Protein AF-A0AAP0MFK4-F1 (afdb_monomer_lite)

Radius of gyration: 20.48 Å; chains: 1; bounding box: 54×39×57 Å

Secondary structure (DSSP, 8-state):
-HHHHHHHHHHHTS-HHHHGGGB--TTS-SBPPTT-----GGG----TTSS-EEEEEEEEE-SPBPBGGGTB-SEEEE--SSSEEEEEE-S---EEEES-TT-SSPPEEE----TT--EEEE-HHHHHHTTTSSPP-EEEE--BSS-EEEEEEEEE--TT-EE---GGG-BTTB--SS--EEHHHHHHHHHHHHS--GGGG--

InterPro domains:
  IPR005123 Oxoglutarate/iron-dependent dioxygenase domain [PS51471] (52-157)
  IPR026992 Non-haem dioxygenase, N-terminal domain [PF14226] (1-47)
  IPR027443 Isopenicillin N synthase-like superfamily [G3DSA:2.60.120.330] (39-199)
  IPR044861 Isopenicillin N synthase-like, Fe(2+) 2OG dioxygenase domain [PF03171] (59-157)

Structure (mmCIF, N/CA/C/O backbone):
data_AF-A0AAP0MFK4-F1
#
_entry.id   AF-A0AAP0MFK4-F1
#
loop_
_atom_site.group_PDB
_atom_site.id
_atom_site.type_symbol
_atom_site.label_atom_id
_atom_site.label_alt_id
_atom_site.label_comp_id
_atom_site.label_asym_id
_atom_site.label_entity_id
_atom_site.label_seq_id
_atom_site.pdbx_PDB_ins_code
_atom_site.Cartn_x
_atom_site.Cartn_y
_atom_site.Cartn_z
_atom_site.occupancy
_atom_site.B_iso_or_equiv
_atom_site.auth_seq_id
_atom_site.auth_comp_id
_atom_site.auth_asym_id
_atom_site.auth_atom_id
_atom_site.pdbx_PDB_model_num
ATOM 1 N N . MET A 1 1 ? -8.405 -6.973 -18.736 1.00 53.91 1 MET A N 1
ATOM 2 C CA . MET A 1 1 ? -7.737 -5.696 -18.396 1.00 53.91 1 MET A CA 1
ATOM 3 C C . MET A 1 1 ? -7.368 -4.904 -19.642 1.00 53.91 1 MET A C 1
ATOM 5 O O . MET A 1 1 ? -7.805 -3.767 -19.751 1.00 53.91 1 MET A O 1
ATOM 9 N N . ASP A 1 2 ? -6.680 -5.498 -20.618 1.00 50.41 2 ASP A N 1
ATOM 10 C CA . ASP A 1 2 ? -6.299 -4.805 -21.868 1.00 50.41 2 ASP A CA 1
ATOM 11 C C . ASP A 1 2 ? -7.495 -4.254 -22.656 1.00 50.41 2 ASP A C 1
ATOM 13 O O . ASP A 1 2 ? -7.472 -3.140 -23.183 1.00 50.41 2 ASP A O 1
ATOM 17 N N . GLU A 1 3 ? -8.597 -4.998 -22.651 1.00 51.66 3 GLU A N 1
ATOM 18 C CA . GLU A 1 3 ? -9.843 -4.568 -23.273 1.00 51.66 3 GLU A CA 1
ATOM 19 C C . GLU A 1 3 ? -10.489 -3.384 -22.532 1.00 51.66 3 GLU A C 1
ATOM 21 O O . GLU A 1 3 ? -10.975 -2.460 -23.170 1.00 51.66 3 GLU A O 1
ATOM 26 N N . VAL A 1 4 ? -10.391 -3.320 -21.198 1.00 52.09 4 VAL A N 1
ATOM 27 C CA . VAL A 1 4 ? -10.926 -2.204 -20.390 1.00 52.09 4 VAL A CA 1
ATOM 28 C C . VAL A 1 4 ? -10.195 -0.898 -20.709 1.00 52.09 4 VAL A C 1
ATOM 30 O O . VAL A 1 4 ? -10.830 0.133 -20.935 1.00 52.09 4 VAL A O 1
ATOM 33 N N . PHE A 1 5 ? -8.862 -0.938 -20.806 1.00 48.50 5 PHE A N 1
ATOM 34 C CA . PHE A 1 5 ? -8.072 0.230 -21.207 1.00 48.50 5 PHE A CA 1
ATOM 35 C C . PHE A 1 5 ? -8.347 0.653 -22.649 1.00 48.50 5 PHE A C 1
ATOM 37 O O . PHE A 1 5 ? -8.416 1.848 -22.944 1.00 48.50 5 PHE A O 1
ATOM 44 N N . THR A 1 6 ? -8.543 -0.318 -23.539 1.00 70.94 6 THR A N 1
ATOM 45 C CA . THR A 1 6 ? -8.891 -0.059 -24.938 1.00 70.94 6 THR A CA 1
ATOM 46 C C . THR A 1 6 ? -10.265 0.611 -25.063 1.00 70.94 6 THR A C 1
ATOM 48 O O . THR A 1 6 ? -10.383 1.627 -25.751 1.00 70.94 6 THR A O 1
ATOM 51 N N . GLN A 1 7 ? -11.289 0.125 -24.352 1.00 56.03 7 GLN A N 1
ATOM 52 C CA . GLN A 1 7 ? -12.636 0.712 -24.392 1.00 56.03 7 GLN A CA 1
ATOM 53 C C . GLN A 1 7 ? -12.705 2.094 -23.720 1.00 56.03 7 GLN A C 1
ATOM 55 O O . GLN A 1 7 ? -13.383 2.984 -24.233 1.00 56.03 7 GLN A O 1
ATOM 60 N N . SER A 1 8 ? -11.956 2.321 -22.634 1.00 56.34 8 SER A N 1
ATOM 61 C CA . SER A 1 8 ? -11.883 3.635 -21.972 1.00 56.34 8 SER A CA 1
ATOM 62 C C . SER A 1 8 ? -11.315 4.716 -22.903 1.00 56.34 8 SER A C 1
ATOM 64 O O . SER A 1 8 ? -11.942 5.758 -23.114 1.00 56.34 8 SER A O 1
ATOM 66 N N . LYS A 1 9 ? -10.183 4.433 -23.569 1.00 66.00 9 LYS A N 1
ATOM 67 C CA . LYS A 1 9 ? -9.583 5.345 -24.563 1.00 66.00 9 LYS A CA 1
ATOM 68 C C . LYS A 1 9 ? -10.538 5.634 -25.723 1.00 66.00 9 LYS A C 1
ATOM 70 O O . LYS A 1 9 ? -10.621 6.766 -26.193 1.00 66.00 9 LYS A O 1
ATOM 75 N N . ARG A 1 10 ? -11.285 4.621 -26.170 1.00 69.50 10 ARG A N 1
ATOM 76 C CA . ARG A 1 10 ? -12.270 4.762 -27.246 1.00 69.50 10 ARG A CA 1
ATOM 77 C C . ARG A 1 10 ? -13.435 5.678 -26.855 1.00 69.50 10 ARG A C 1
ATOM 79 O O . ARG A 1 10 ? -13.843 6.488 -27.680 1.00 69.50 10 ARG A O 1
ATOM 86 N N . PHE A 1 11 ? -13.935 5.585 -25.621 1.00 68.75 11 PHE A N 1
ATOM 87 C CA . PHE A 1 11 ? -15.038 6.418 -25.127 1.00 68.75 11 PHE A CA 1
ATOM 88 C C . PHE A 1 11 ? -14.646 7.896 -24.979 1.00 68.75 11 PHE A C 1
ATOM 90 O O . PHE A 1 11 ? -15.370 8.775 -25.441 1.00 68.75 11 PHE A O 1
ATOM 97 N N . PHE A 1 12 ? -13.485 8.200 -24.388 1.00 72.38 12 PHE A N 1
ATOM 98 C CA . PHE A 1 12 ? -13.090 9.597 -24.152 1.00 72.38 12 PHE A CA 1
ATOM 99 C C . PHE A 1 12 ? -12.709 10.363 -25.425 1.00 72.38 12 PHE A C 1
ATOM 101 O O . PHE A 1 12 ? -12.879 11.586 -25.466 1.00 72.38 12 PHE A O 1
ATOM 108 N N . ASN A 1 13 ? -12.299 9.644 -26.473 1.00 79.69 13 ASN A N 1
ATOM 109 C CA . ASN A 1 13 ? -12.068 10.195 -27.809 1.00 79.69 13 ASN A CA 1
ATOM 110 C C . ASN A 1 13 ? -13.363 10.485 -28.592 1.00 79.69 13 ASN A C 1
ATOM 112 O O . ASN A 1 13 ? -13.289 11.039 -29.688 1.00 79.69 13 ASN A O 1
ATOM 116 N N . LEU A 1 14 ? -14.546 10.140 -28.062 1.00 67.38 14 LEU A N 1
ATOM 117 C CA . LEU A 1 14 ? -15.812 10.524 -28.683 1.00 67.38 14 LEU A CA 1
ATOM 118 C C . LEU A 1 14 ? -16.032 12.049 -28.602 1.00 67.38 14 LEU A C 1
ATOM 120 O O . LEU A 1 14 ? -15.687 12.678 -27.589 1.00 67.38 14 LEU A O 1
ATOM 124 N N . PRO A 1 15 ? -16.663 12.647 -29.628 1.00 83.00 15 PRO A N 1
ATOM 125 C CA . PRO A 1 15 ? -17.138 14.026 -29.583 1.00 83.00 15 PRO A CA 1
ATOM 126 C C . PRO A 1 15 ? -18.024 14.307 -28.357 1.00 83.00 15 PRO A C 1
ATOM 128 O O . PRO A 1 15 ? -18.753 13.433 -27.885 1.00 83.00 15 PRO A O 1
ATOM 131 N N . LEU A 1 16 ? -17.984 15.534 -27.825 1.00 72.12 16 LEU A N 1
ATOM 132 C CA . LEU A 1 16 ? -18.730 15.900 -26.610 1.00 72.12 16 LEU A CA 1
ATOM 133 C C . LEU A 1 16 ? -20.238 15.634 -26.740 1.00 72.12 16 LEU A C 1
ATOM 135 O O . LEU A 1 16 ? -20.842 15.107 -25.812 1.00 72.12 16 LEU A O 1
ATOM 139 N N . ASN A 1 17 ? -20.819 15.915 -27.906 1.00 76.25 17 ASN A N 1
ATOM 140 C CA . ASN A 1 17 ? -22.227 15.659 -28.214 1.00 76.25 17 ASN A CA 1
ATOM 141 C C . ASN A 1 17 ? -22.612 14.168 -28.163 1.00 76.25 17 ASN A C 1
ATOM 143 O O . ASN A 1 17 ? -23.780 13.855 -27.960 1.00 76.25 17 ASN A O 1
ATOM 147 N N . GLU A 1 18 ? -21.657 13.250 -28.332 1.00 68.94 18 GLU A N 1
ATOM 148 C CA . GLU A 1 18 ? -21.887 11.814 -28.139 1.00 68.94 18 GLU A CA 1
ATOM 149 C C . GLU A 1 18 ? -21.772 11.425 -26.662 1.00 68.94 18 GLU A C 1
ATOM 151 O O . GLU A 1 18 ? -22.574 10.637 -26.165 1.00 68.94 18 GLU A O 1
ATOM 156 N N . LYS A 1 19 ? -20.830 12.030 -25.928 1.00 73.00 19 LYS A N 1
ATOM 157 C CA . LYS A 1 19 ? -20.627 11.763 -24.495 1.00 73.00 19 LYS A CA 1
ATOM 158 C C . LYS A 1 19 ? -21.811 12.232 -23.638 1.00 73.00 19 LYS A C 1
ATOM 160 O O . LYS A 1 19 ? -22.207 11.529 -22.715 1.00 73.00 19 LYS A O 1
ATOM 165 N N . ILE A 1 20 ? -22.445 13.357 -23.979 1.00 76.50 20 ILE A N 1
ATOM 166 C CA . ILE A 1 20 ? -23.625 13.875 -23.254 1.00 76.50 20 ILE A CA 1
ATOM 167 C C . ILE A 1 20 ? -24.913 13.063 -23.480 1.00 76.50 20 ILE A C 1
ATOM 169 O O . ILE A 1 20 ? -25.902 13.273 -22.787 1.00 76.50 20 ILE A O 1
ATOM 173 N N . LYS A 1 21 ? -24.947 12.104 -24.414 1.00 76.62 21 LYS A N 1
ATOM 174 C CA . LYS A 1 21 ? -26.127 11.227 -24.575 1.00 76.62 21 LYS A CA 1
ATOM 175 C C . LYS A 1 21 ? -26.296 10.247 -23.417 1.00 76.62 21 LYS A C 1
ATOM 177 O O . LYS A 1 21 ? -27.371 9.688 -23.236 1.00 76.62 21 LYS A O 1
ATOM 182 N N . VAL A 1 22 ? -25.233 10.037 -22.645 1.00 74.06 22 VAL A N 1
ATOM 183 C CA . VAL A 1 22 ? -25.209 9.162 -21.472 1.00 74.06 22 VAL A CA 1
ATOM 184 C C . VAL A 1 22 ? -24.987 9.967 -20.195 1.00 74.06 22 VAL A C 1
ATOM 186 O O . VAL A 1 22 ? -24.246 9.519 -19.329 1.00 74.06 22 VAL A O 1
ATOM 189 N N . LEU A 1 23 ? -25.582 11.160 -20.078 1.00 70.38 23 LEU A N 1
ATOM 190 C CA . LEU A 1 23 ? -25.469 11.999 -18.878 1.00 70.38 23 LEU A CA 1
ATOM 191 C C . LEU A 1 23 ? -25.803 11.228 -17.594 1.00 70.38 23 LEU A C 1
ATOM 193 O O . LEU A 1 23 ? -26.648 10.327 -17.589 1.00 70.38 23 LEU A O 1
ATOM 197 N N . ARG A 1 24 ? -25.108 11.592 -16.511 1.00 60.16 24 ARG A N 1
ATOM 198 C CA . ARG A 1 24 ? -25.286 11.003 -15.181 1.00 60.16 24 ARG A CA 1
ATOM 199 C C . ARG A 1 24 ? -26.769 10.992 -14.794 1.00 60.16 24 ARG A C 1
ATOM 201 O O . ARG A 1 24 ? -27.401 12.038 -14.710 1.00 60.16 24 ARG A O 1
ATOM 208 N N . ASN A 1 25 ? -27.315 9.804 -14.555 1.00 61.28 25 ASN A N 1
ATOM 209 C CA . ASN A 1 25 ? -28.697 9.634 -14.107 1.00 61.28 25 ASN A CA 1
ATOM 210 C C . ASN A 1 25 ? -28.821 9.670 -12.573 1.00 61.28 25 ASN A C 1
ATOM 212 O O . ASN A 1 25 ? -27.825 9.758 -11.856 1.00 61.28 25 ASN A O 1
ATOM 216 N N . GLU A 1 26 ? -30.048 9.513 -12.070 1.00 48.28 26 GLU A N 1
ATOM 217 C CA . GLU A 1 26 ? -30.391 9.510 -10.634 1.00 48.28 26 GLU A CA 1
ATOM 218 C C . GLU A 1 26 ? -29.710 8.398 -9.812 1.00 48.28 26 GLU A C 1
ATOM 220 O O . GLU A 1 26 ? -29.770 8.398 -8.589 1.00 48.28 26 GLU A O 1
ATOM 225 N N . LYS A 1 27 ? -29.038 7.440 -10.464 1.00 53.28 27 LYS A N 1
ATOM 226 C CA . LYS A 1 27 ? -28.227 6.395 -9.813 1.00 53.28 27 LYS A CA 1
ATOM 227 C C . LYS A 1 27 ? -26.723 6.681 -9.897 1.00 53.28 27 LYS A C 1
ATOM 229 O O . LYS A 1 27 ? -25.929 5.755 -9.742 1.00 53.28 27 LYS A O 1
ATOM 234 N N . HIS A 1 28 ? -26.335 7.915 -10.223 1.00 50.91 28 HIS A N 1
ATOM 235 C CA . HIS A 1 28 ? -24.955 8.356 -10.460 1.00 50.91 28 HIS A CA 1
ATOM 236 C C . HIS A 1 28 ? -24.214 7.567 -11.553 1.00 50.91 28 HIS A C 1
ATOM 238 O O . HIS A 1 28 ? -22.990 7.456 -11.540 1.00 50.91 28 HIS A O 1
ATOM 244 N N . ARG A 1 29 ? -24.946 7.012 -12.530 1.00 54.41 29 ARG A N 1
ATOM 245 C CA . ARG A 1 29 ? -24.359 6.289 -13.667 1.00 54.41 29 ARG A CA 1
ATOM 246 C C . ARG A 1 29 ? -24.453 7.137 -14.920 1.00 54.41 29 ARG A C 1
ATOM 248 O O . ARG A 1 29 ? -25.545 7.561 -15.287 1.00 54.41 29 ARG A O 1
ATOM 255 N N . GLY A 1 30 ? -23.324 7.337 -15.584 1.00 69.75 30 GLY A N 1
ATOM 256 C CA . GLY A 1 30 ? -23.245 8.089 -16.828 1.00 69.75 30 GLY A CA 1
ATOM 257 C C . GLY A 1 30 ? -21.981 8.936 -16.904 1.00 69.75 30 GLY A C 1
ATOM 258 O O . GLY A 1 30 ? -21.048 8.765 -16.125 1.00 69.75 30 GLY A O 1
ATOM 259 N N . TYR A 1 31 ? -21.962 9.834 -17.873 1.00 63.44 31 TYR A N 1
ATOM 260 C CA . TYR A 1 31 ? -20.934 10.828 -18.103 1.00 63.44 31 TYR A CA 1
ATOM 261 C C . TYR A 1 31 ? -21.295 12.114 -17.357 1.00 63.44 31 TYR A C 1
ATOM 263 O O . TYR A 1 31 ? -22.371 12.669 -17.573 1.00 63.44 31 TYR A O 1
ATOM 271 N N . THR A 1 32 ? -20.397 12.591 -16.498 1.00 64.25 32 THR A N 1
ATOM 272 C CA . THR A 1 32 ? -20.487 13.922 -15.885 1.00 64.25 32 THR A CA 1
ATOM 273 C C . THR A 1 32 ? -19.623 14.881 -16.708 1.00 64.25 32 THR A C 1
ATOM 275 O O . THR A 1 32 ? -18.423 14.620 -16.864 1.00 64.25 32 THR A O 1
ATOM 278 N N . PRO A 1 33 ? -20.186 15.960 -17.279 1.00 65.75 33 PRO A N 1
ATOM 279 C CA . PRO A 1 33 ? -19.402 16.992 -17.938 1.00 65.75 33 PRO A CA 1
ATOM 280 C C . PRO A 1 33 ? -18.443 17.659 -16.954 1.00 65.75 33 PRO A C 1
ATOM 282 O O . PRO A 1 33 ? -18.681 17.714 -15.747 1.00 65.75 33 PRO A O 1
ATOM 285 N N . LEU A 1 34 ? -17.346 18.194 -17.478 1.00 47.16 34 LEU A N 1
ATOM 286 C CA . LEU A 1 34 ? -16.421 18.974 -16.669 1.00 47.16 34 LEU A CA 1
ATOM 287 C C . LEU A 1 34 ? -17.188 20.174 -16.069 1.00 47.16 34 LEU A C 1
ATOM 289 O O . LEU A 1 34 ? -17.774 20.938 -16.832 1.00 47.16 34 LEU A O 1
ATOM 293 N N . HIS A 1 35 ? -17.155 20.327 -14.737 1.00 47.66 35 HIS A N 1
ATOM 294 C CA . HIS A 1 35 ? -17.771 21.412 -13.940 1.00 47.66 35 HIS A CA 1
ATOM 295 C C . HIS A 1 35 ? -19.263 21.285 -13.542 1.00 47.66 35 HIS A C 1
ATOM 297 O O . HIS A 1 35 ? -19.813 22.259 -13.038 1.00 47.66 35 HIS A O 1
ATOM 303 N N . ASP A 1 36 ? -19.902 20.118 -13.696 1.00 47.56 36 ASP A N 1
ATOM 304 C CA . ASP A 1 36 ? -21.358 19.936 -13.474 1.00 47.56 36 ASP A CA 1
ATOM 305 C C . ASP A 1 36 ? -21.747 19.291 -12.115 1.00 47.56 36 ASP A C 1
ATOM 307 O O . ASP A 1 36 ? -22.878 18.847 -11.921 1.00 47.56 36 ASP A O 1
ATOM 311 N N . GLU A 1 37 ? -20.820 19.189 -11.155 1.00 44.00 37 GLU A N 1
ATOM 312 C CA . GLU A 1 37 ? -21.094 18.629 -9.819 1.00 44.00 37 GLU A CA 1
ATOM 313 C C . GLU A 1 37 ? -21.281 19.725 -8.757 1.00 44.00 37 GLU A C 1
ATOM 315 O O . GLU A 1 37 ? -20.349 20.450 -8.416 1.00 44.00 37 GLU A O 1
ATOM 320 N N . LEU A 1 38 ? -22.501 19.805 -8.212 1.00 47.97 38 LEU A N 1
ATOM 321 C CA . LEU A 1 38 ? -22.871 20.543 -7.000 1.00 47.97 38 LEU A CA 1
ATOM 322 C C . LEU A 1 38 ? -23.387 19.519 -5.974 1.00 47.97 38 LEU A C 1
ATOM 324 O O . LEU A 1 38 ? -24.352 18.807 -6.249 1.00 47.97 38 LEU A O 1
ATOM 328 N N . LEU A 1 39 ? -22.709 19.400 -4.831 1.00 41.88 39 LEU A N 1
ATOM 329 C CA . LEU A 1 39 ? -23.029 18.456 -3.751 1.00 41.88 39 LEU A CA 1
ATOM 330 C C . LEU A 1 39 ? -23.932 19.146 -2.708 1.00 41.88 39 LEU A C 1
ATOM 332 O O . LEU A 1 39 ? -23.592 20.230 -2.238 1.00 41.88 39 LEU A O 1
ATOM 336 N N . ASP A 1 40 ? -25.074 18.533 -2.368 1.00 43.41 40 ASP A N 1
ATOM 337 C CA . ASP A 1 40 ? -26.027 19.003 -1.345 1.00 43.41 40 ASP A CA 1
ATOM 338 C C . ASP A 1 40 ? -25.730 18.323 0.017 1.00 43.41 40 ASP A C 1
ATOM 340 O O . ASP A 1 40 ? -25.788 17.091 0.100 1.00 43.41 40 ASP A O 1
ATOM 344 N N . PRO A 1 41 ? -25.375 19.081 1.073 1.00 45.47 41 PRO A N 1
ATOM 345 C CA . PRO A 1 41 ? -24.864 18.541 2.337 1.00 45.47 41 PRO A CA 1
ATOM 346 C C . PRO A 1 41 ? -25.909 17.918 3.284 1.00 45.47 41 PRO A C 1
ATOM 348 O O . PRO A 1 41 ? -25.514 17.247 4.239 1.00 45.47 41 PRO A O 1
ATOM 351 N N . ASP A 1 42 ? -27.217 18.081 3.057 1.00 41.50 42 ASP A N 1
ATOM 352 C CA . ASP A 1 42 ? -28.223 17.781 4.095 1.00 41.50 42 ASP A CA 1
ATOM 353 C C . ASP A 1 42 ? -28.709 16.310 4.162 1.00 41.50 42 ASP A C 1
ATOM 355 O O . ASP A 1 42 ? -29.548 15.979 5.003 1.00 41.50 42 ASP A O 1
ATOM 359 N N . THR A 1 43 ? -28.199 15.384 3.329 1.00 40.81 43 THR A N 1
ATOM 360 C CA . THR A 1 43 ? -28.714 13.986 3.270 1.00 40.81 43 THR A CA 1
ATOM 361 C C . THR A 1 43 ? -27.691 12.838 3.344 1.00 40.81 43 THR A C 1
ATOM 363 O O . THR A 1 43 ? -28.084 11.672 3.259 1.00 40.81 43 THR A O 1
ATOM 366 N N . GLN A 1 44 ? -26.402 13.088 3.597 1.00 43.84 44 GLN A N 1
ATOM 367 C CA . GLN A 1 44 ? -25.416 12.006 3.773 1.00 43.84 44 GLN A CA 1
ATOM 368 C C . GLN A 1 44 ? -25.343 11.514 5.231 1.00 43.84 44 GLN A C 1
ATOM 370 O O . GLN A 1 44 ? -24.662 12.081 6.083 1.00 43.84 44 GLN A O 1
ATOM 375 N N . VAL A 1 45 ? -26.032 10.410 5.530 1.00 38.59 45 VAL A N 1
ATOM 376 C CA . VAL A 1 45 ? -25.833 9.646 6.772 1.00 38.59 45 VAL A CA 1
ATOM 377 C C . VAL A 1 45 ? -24.472 8.940 6.749 1.00 38.59 45 VAL A C 1
ATOM 379 O O . VAL A 1 45 ? -24.181 8.190 5.825 1.00 38.59 45 VAL A O 1
ATOM 382 N N . HIS A 1 46 ? -23.663 9.199 7.783 1.00 41.78 46 HIS A N 1
ATOM 383 C CA . HIS A 1 46 ? -22.282 8.751 8.018 1.00 41.78 46 HIS A CA 1
ATOM 384 C C . HIS A 1 46 ? -21.839 7.468 7.280 1.00 41.78 46 HIS A C 1
ATOM 386 O O . HIS A 1 46 ? -21.910 6.360 7.818 1.00 41.78 46 HIS A O 1
ATOM 392 N N . GLU A 1 47 ? -21.283 7.625 6.076 1.00 53.09 47 GLU A N 1
ATOM 393 C CA . GLU A 1 47 ? -20.437 6.604 5.463 1.00 53.09 47 GLU A CA 1
ATOM 394 C C . GLU A 1 47 ? -19.177 6.443 6.326 1.00 53.09 47 GLU A C 1
ATOM 396 O O . GLU A 1 47 ? -18.527 7.428 6.670 1.00 53.09 47 GLU A O 1
ATOM 401 N N . ILE A 1 48 ? -18.798 5.206 6.674 1.00 55.66 48 ILE A N 1
ATOM 402 C CA . ILE A 1 48 ? -17.593 4.908 7.484 1.00 55.66 48 ILE A CA 1
ATOM 403 C C . ILE A 1 48 ? -16.325 5.539 6.867 1.00 55.66 48 ILE A C 1
ATOM 405 O O . ILE A 1 48 ? -15.351 5.818 7.565 1.00 55.66 48 ILE A O 1
ATOM 409 N N . LEU A 1 49 ? -16.349 5.797 5.557 1.00 53.88 49 LEU A N 1
ATOM 410 C CA . LEU A 1 49 ? -15.273 6.430 4.803 1.00 53.88 49 LEU A CA 1
ATOM 411 C C . LEU A 1 49 ? -15.471 7.938 4.562 1.00 53.88 49 LEU A C 1
ATOM 413 O O . LEU A 1 49 ? -14.499 8.594 4.189 1.00 53.88 49 LEU A O 1
ATOM 417 N N . GLY A 1 50 ? -16.667 8.502 4.773 1.00 64.50 50 GLY A N 1
ATOM 418 C CA . GLY A 1 50 ? -17.091 9.739 4.095 1.00 64.50 50 GLY A CA 1
ATOM 419 C C . GLY A 1 50 ? -17.017 9.558 2.575 1.00 64.50 50 GLY A C 1
ATOM 420 O O . GLY A 1 50 ? -17.174 8.437 2.114 1.00 64.50 50 GLY A O 1
ATOM 421 N N . GLU A 1 51 ? -16.661 10.602 1.821 1.00 69.69 51 GLU A N 1
ATOM 422 C CA . GLU A 1 51 ? -16.316 10.487 0.394 1.00 69.69 51 GLU A CA 1
ATOM 423 C C . GLU A 1 51 ? -14.911 9.864 0.225 1.00 69.69 51 GLU A C 1
ATOM 425 O O . GLU A 1 51 ? -13.903 10.549 0.444 1.00 69.69 51 GLU A O 1
ATOM 430 N N . PRO A 1 52 ? -14.789 8.562 -0.106 1.00 66.31 52 PRO A N 1
ATOM 431 C CA . PRO A 1 52 ? -13.492 7.902 -0.151 1.00 66.31 52 PRO A CA 1
ATOM 432 C C . PRO A 1 52 ? -12.633 8.446 -1.293 1.00 66.31 52 PRO A C 1
ATOM 434 O O . PRO A 1 52 ? -13.115 8.717 -2.394 1.00 66.31 52 PRO A O 1
ATOM 437 N N . ILE A 1 53 ? -11.328 8.534 -1.051 1.00 79.19 53 ILE A N 1
ATOM 438 C CA . ILE A 1 53 ? -10.372 8.995 -2.055 1.00 79.19 53 ILE A CA 1
ATOM 439 C C . ILE A 1 53 ? -9.876 7.776 -2.830 1.00 79.19 53 ILE A C 1
ATOM 441 O O . ILE A 1 53 ? -9.333 6.825 -2.264 1.00 79.19 53 ILE A O 1
ATOM 445 N N . ALA A 1 54 ? -10.054 7.820 -4.147 1.00 83.75 54 ALA A N 1
ATOM 446 C CA . ALA A 1 54 ? -9.537 6.827 -5.075 1.00 83.75 54 ALA A CA 1
ATOM 447 C C . ALA A 1 54 ? -8.426 7.449 -5.925 1.00 83.75 54 ALA A C 1
ATOM 449 O O . ALA A 1 54 ? -8.689 8.297 -6.778 1.00 83.75 54 ALA A O 1
ATOM 450 N N . THR A 1 55 ? -7.182 7.016 -5.714 1.00 83.94 55 THR A N 1
ATOM 451 C CA . THR A 1 55 ? -6.029 7.515 -6.481 1.00 83.94 55 THR A CA 1
ATOM 452 C C . THR A 1 55 ? -5.482 6.420 -7.386 1.00 83.94 55 THR A C 1
ATOM 454 O O . THR A 1 55 ? -5.217 5.312 -6.933 1.00 83.94 55 THR A O 1
ATOM 457 N N . LEU A 1 56 ? -5.252 6.732 -8.663 1.00 88.94 56 LEU A N 1
ATOM 458 C CA . LEU A 1 56 ? -4.569 5.844 -9.605 1.00 88.94 56 LEU A CA 1
ATOM 459 C C . LEU A 1 56 ? -3.171 6.393 -9.910 1.00 88.94 56 LEU A C 1
ATOM 461 O O . LEU A 1 56 ? -3.039 7.531 -10.358 1.00 88.94 56 LEU A O 1
ATOM 465 N N . ARG A 1 57 ? -2.124 5.587 -9.712 1.00 86.12 57 ARG A N 1
ATOM 466 C CA . ARG A 1 57 ? -0.744 5.921 -10.096 1.00 86.12 57 ARG A CA 1
ATOM 467 C C . ARG A 1 57 ? -0.236 4.955 -11.153 1.00 86.12 57 ARG A C 1
ATOM 469 O O . ARG A 1 57 ? -0.250 3.743 -10.948 1.00 86.12 57 ARG A O 1
ATOM 476 N N . LEU A 1 58 ? 0.251 5.505 -12.261 1.00 89.12 58 LEU A N 1
ATOM 477 C CA . LEU A 1 58 ? 0.996 4.773 -13.278 1.00 89.12 58 LEU A CA 1
ATOM 478 C C . LEU A 1 58 ? 2.485 4.949 -12.973 1.00 89.12 58 LEU A C 1
ATOM 480 O O . LEU A 1 58 ? 2.971 6.075 -12.899 1.00 89.12 58 LEU A O 1
ATOM 484 N N . LEU A 1 59 ? 3.186 3.844 -12.750 1.00 91.19 59 LEU A N 1
ATOM 485 C CA . LEU A 1 59 ? 4.573 3.807 -12.299 1.00 91.19 59 LEU A CA 1
ATOM 486 C C . LEU A 1 59 ? 5.444 3.180 -13.387 1.00 91.19 59 LEU A C 1
ATOM 488 O O . LEU A 1 59 ? 5.097 2.130 -13.932 1.00 91.19 59 LEU A O 1
ATOM 492 N N . HIS A 1 60 ? 6.585 3.810 -13.648 1.00 93.50 60 HIS A N 1
ATOM 493 C CA . HIS A 1 60 ? 7.643 3.313 -14.519 1.00 93.50 60 HIS A CA 1
ATOM 494 C C . HIS A 1 60 ? 8.950 3.275 -13.723 1.00 93.50 60 HIS A C 1
ATOM 496 O O . HIS A 1 60 ? 9.316 4.263 -13.086 1.00 93.50 60 HIS A O 1
ATOM 502 N N . TYR A 1 61 ? 9.626 2.131 -13.751 1.00 91.31 61 TYR A N 1
ATOM 503 C CA . TYR A 1 61 ? 10.942 1.926 -13.161 1.00 91.31 61 TYR A CA 1
ATOM 504 C C . TYR A 1 61 ? 11.935 1.698 -14.293 1.00 91.31 61 TYR A C 1
ATOM 506 O O . TYR A 1 61 ? 11.732 0.803 -15.115 1.00 91.31 61 TYR A O 1
ATOM 514 N N . GLU A 1 62 ? 13.004 2.488 -14.310 1.00 88.81 62 GLU A N 1
ATOM 515 C CA . GLU A 1 62 ? 14.065 2.354 -15.304 1.00 88.81 62 GLU A CA 1
ATOM 516 C C . GLU A 1 62 ? 14.740 0.978 -15.220 1.00 88.81 62 GLU A C 1
ATOM 518 O O . GLU A 1 62 ? 14.786 0.353 -14.157 1.00 88.81 62 GLU A O 1
ATOM 523 N N . GLY A 1 63 ? 15.328 0.531 -16.333 1.00 89.88 63 GLY A N 1
ATOM 524 C CA . GLY A 1 63 ? 16.089 -0.718 -16.438 1.00 89.88 63 GLY A CA 1
ATOM 525 C C . GLY A 1 63 ? 17.433 -0.714 -15.712 1.00 89.88 63 GLY A C 1
ATOM 526 O O . GLY A 1 63 ? 18.435 -1.176 -16.250 1.00 89.88 63 GLY A O 1
ATOM 527 N N . GLN A 1 64 ? 17.473 -0.192 -14.491 1.00 91.06 64 GLN A N 1
ATOM 528 C CA . GLN A 1 64 ? 18.646 -0.198 -13.631 1.00 91.06 64 GLN A CA 1
ATOM 529 C C . GLN A 1 64 ? 18.598 -1.385 -12.664 1.00 91.06 64 GLN A C 1
ATOM 531 O O . GLN A 1 64 ? 17.534 -1.833 -12.228 1.00 91.06 64 GLN A O 1
ATOM 536 N N . THR A 1 65 ? 19.768 -1.905 -12.304 1.00 95.25 65 THR A N 1
ATOM 537 C CA . THR A 1 65 ? 19.887 -2.925 -11.258 1.00 95.25 65 THR A CA 1
ATOM 538 C C . THR A 1 65 ? 19.975 -2.243 -9.898 1.00 95.25 65 THR A C 1
ATOM 540 O O . THR A 1 65 ? 20.826 -1.383 -9.685 1.00 95.25 65 THR A O 1
ATOM 543 N N . SER A 1 66 ? 19.101 -2.624 -8.967 1.00 94.38 66 SER A N 1
ATOM 544 C CA . SER A 1 66 ? 19.141 -2.112 -7.595 1.00 94.38 66 SER A CA 1
ATOM 545 C C . SER A 1 66 ? 20.326 -2.671 -6.802 1.00 94.38 66 SER A C 1
ATOM 547 O O . SER A 1 66 ? 20.720 -3.822 -6.977 1.00 94.38 66 SER A O 1
ATOM 549 N N . ASP A 1 67 ? 20.842 -1.870 -5.869 1.00 92.25 67 ASP A N 1
ATOM 550 C CA . ASP A 1 67 ? 21.882 -2.248 -4.907 1.00 92.25 67 ASP A CA 1
ATOM 551 C C . ASP A 1 67 ? 21.431 -1.833 -3.492 1.00 92.25 67 ASP A C 1
ATOM 553 O O . ASP A 1 67 ? 21.723 -0.720 -3.034 1.00 92.25 67 ASP A O 1
ATOM 557 N N . PRO A 1 68 ? 20.707 -2.718 -2.777 1.00 90.12 68 PRO A N 1
ATOM 558 C CA . PRO A 1 68 ? 20.212 -2.444 -1.429 1.00 90.12 68 PRO A CA 1
ATOM 559 C C . PRO A 1 68 ? 21.307 -2.076 -0.424 1.00 90.12 68 PRO A C 1
ATOM 561 O O . PRO A 1 68 ? 21.038 -1.309 0.500 1.00 90.12 68 PRO A O 1
ATOM 564 N N . SER A 1 69 ? 22.535 -2.583 -0.609 1.00 90.25 69 SER A N 1
ATOM 565 C CA . SER A 1 69 ? 23.668 -2.292 0.282 1.00 90.25 69 SER A CA 1
ATOM 566 C C . SER A 1 69 ? 24.115 -0.829 0.207 1.00 90.25 69 SER A C 1
ATOM 568 O O . SER A 1 69 ? 24.658 -0.297 1.173 1.00 90.25 69 SER A O 1
ATOM 570 N N . LYS A 1 70 ? 23.821 -0.165 -0.917 1.00 90.56 70 LYS A N 1
ATOM 571 C CA . LYS A 1 70 ? 24.075 1.261 -1.161 1.00 90.56 70 LYS A CA 1
ATOM 572 C C . LYS A 1 70 ? 22.813 2.117 -1.081 1.00 90.56 70 LYS A C 1
ATOM 574 O O . LYS A 1 70 ? 22.857 3.298 -1.407 1.00 90.56 70 LYS A O 1
ATOM 579 N N . GLY A 1 71 ? 21.682 1.532 -0.685 1.00 87.19 71 GLY A N 1
ATOM 580 C CA . GLY A 1 71 ? 20.404 2.237 -0.630 1.00 87.19 71 GLY A CA 1
ATOM 581 C C . GLY A 1 71 ? 19.760 2.499 -1.997 1.00 87.19 71 GLY A C 1
ATOM 582 O O . GLY A 1 71 ? 18.870 3.339 -2.087 1.00 87.19 71 GLY A O 1
ATOM 583 N N . ILE A 1 72 ? 20.186 1.804 -3.056 1.00 88.88 72 ILE A N 1
ATOM 584 C CA . ILE A 1 72 ? 19.649 1.979 -4.410 1.00 88.88 72 ILE A CA 1
ATOM 585 C C . ILE A 1 72 ? 18.484 1.006 -4.607 1.00 88.88 72 ILE A C 1
ATOM 587 O O . ILE A 1 72 ? 18.681 -0.210 -4.613 1.00 88.88 72 ILE A O 1
ATOM 591 N N . TYR A 1 73 ? 17.282 1.545 -4.805 1.00 91.06 73 TYR A N 1
ATOM 592 C CA . TYR A 1 73 ? 16.037 0.797 -4.991 1.00 91.06 73 TYR A CA 1
ATOM 593 C C . TYR A 1 73 ? 15.244 1.361 -6.173 1.00 91.06 73 TYR A C 1
ATOM 595 O O . TYR A 1 73 ? 15.372 2.540 -6.489 1.00 91.06 73 TYR A O 1
ATOM 603 N N . GLY A 1 74 ? 14.365 0.551 -6.771 1.00 89.38 74 GLY A N 1
ATOM 604 C CA . GLY A 1 74 ? 13.293 1.080 -7.622 1.00 89.38 74 GLY A CA 1
ATOM 605 C C . GLY A 1 74 ? 12.240 1.818 -6.787 1.00 89.38 74 GLY A C 1
ATOM 606 O O . GLY A 1 74 ? 11.768 2.884 -7.162 1.00 89.38 74 GLY A O 1
ATOM 607 N N . ALA A 1 75 ? 11.916 1.270 -5.613 1.00 91.19 75 ALA A N 1
ATOM 608 C CA . ALA A 1 75 ? 11.205 1.956 -4.538 1.00 91.19 75 ALA A CA 1
ATOM 609 C C . ALA A 1 75 ? 11.693 1.406 -3.193 1.00 91.19 75 ALA A C 1
ATOM 611 O O . ALA A 1 75 ? 11.784 0.187 -3.022 1.00 91.19 75 ALA A O 1
ATOM 612 N N . GLY A 1 76 ? 12.014 2.293 -2.249 1.00 91.06 76 GLY A N 1
ATOM 613 C CA . GLY A 1 76 ? 12.454 1.910 -0.905 1.00 91.06 76 GLY A CA 1
ATOM 614 C C . GLY A 1 76 ? 11.382 1.146 -0.118 1.00 91.06 76 GLY A C 1
ATOM 615 O O . GLY A 1 76 ? 10.231 1.053 -0.538 1.00 91.06 76 GLY A O 1
ATOM 616 N N . ALA A 1 77 ? 11.758 0.593 1.035 1.00 93.19 77 ALA A N 1
ATOM 617 C CA . ALA A 1 77 ? 10.822 -0.086 1.931 1.00 93.19 77 ALA A CA 1
ATOM 618 C C . ALA A 1 77 ? 9.794 0.894 2.520 1.00 93.19 77 ALA A C 1
ATOM 620 O O . ALA A 1 77 ? 10.179 1.871 3.158 1.00 93.19 77 ALA A O 1
ATOM 621 N N . HIS A 1 78 ? 8.503 0.623 2.322 1.00 93.88 78 HIS A N 1
ATOM 622 C CA . HIS A 1 78 ? 7.398 1.438 2.832 1.00 93.88 78 HIS A CA 1
ATOM 623 C C . HIS A 1 78 ? 6.107 0.618 2.979 1.00 93.88 78 HIS A C 1
ATOM 625 O O . HIS A 1 78 ? 6.029 -0.534 2.547 1.00 93.88 78 HIS A O 1
ATOM 631 N N . SER A 1 79 ? 5.102 1.215 3.613 1.00 94.50 79 SER A N 1
ATOM 632 C CA . SER A 1 79 ? 3.720 0.742 3.600 1.00 94.50 79 SER A CA 1
ATOM 633 C C . SER A 1 79 ? 2.804 1.803 2.996 1.00 94.50 79 SER A C 1
ATOM 635 O O . SER A 1 79 ? 3.130 2.993 3.002 1.00 94.50 79 SER A O 1
ATOM 637 N N . ASP A 1 80 ? 1.658 1.365 2.481 1.00 95.06 80 ASP A N 1
ATOM 638 C CA . ASP A 1 80 ? 0.647 2.265 1.931 1.00 95.06 80 ASP A CA 1
ATOM 639 C C . ASP A 1 80 ? -0.169 2.892 3.065 1.00 95.06 80 ASP A C 1
ATOM 641 O O . ASP A 1 80 ? -0.536 2.227 4.034 1.00 95.06 80 ASP A O 1
ATOM 645 N N . PHE A 1 81 ? -0.478 4.183 2.955 1.00 93.31 81 PHE A N 1
ATOM 646 C CA . PHE A 1 81 ? -1.071 4.927 4.069 1.00 93.31 81 PHE A CA 1
ATOM 647 C C . PHE A 1 81 ? -2.572 4.685 4.234 1.00 93.31 81 PHE A C 1
ATOM 649 O O . PHE A 1 81 ? -3.074 4.838 5.343 1.00 93.31 81 PHE A O 1
ATOM 656 N N . GLY A 1 82 ? -3.268 4.329 3.151 1.00 92.06 82 GLY A N 1
ATOM 657 C CA . GLY A 1 82 ? -4.717 4.132 3.096 1.00 92.06 82 GLY A CA 1
ATOM 658 C C . GLY A 1 82 ? -5.183 2.762 3.596 1.00 92.06 82 GLY A C 1
ATOM 659 O O . GLY A 1 82 ? -4.672 2.229 4.582 1.00 92.06 82 GLY A O 1
ATOM 660 N N . LEU A 1 83 ? -6.197 2.197 2.935 1.00 90.19 83 LEU A N 1
ATOM 661 C CA . LEU A 1 83 ? -6.828 0.935 3.338 1.00 90.19 83 LEU A CA 1
ATOM 662 C C . LEU A 1 83 ? -6.319 -0.253 2.535 1.00 90.19 83 LEU A C 1
ATOM 664 O O . LEU A 1 83 ? -5.840 -1.229 3.108 1.00 90.19 83 LEU A O 1
ATOM 668 N N . ILE A 1 84 ? -6.474 -0.181 1.215 1.00 94.38 84 ILE A N 1
ATOM 669 C CA . ILE A 1 84 ? -6.165 -1.267 0.288 1.00 94.38 84 ILE A CA 1
ATOM 670 C C . ILE A 1 84 ? -5.568 -0.657 -0.974 1.00 94.38 84 ILE A C 1
ATOM 672 O O . ILE A 1 84 ? -6.089 0.330 -1.494 1.00 94.38 84 ILE A O 1
ATOM 676 N N . THR A 1 85 ? -4.527 -1.296 -1.497 1.00 96.56 85 THR A N 1
ATOM 677 C CA . THR A 1 85 ? -3.964 -0.981 -2.810 1.00 96.56 85 THR A CA 1
ATOM 678 C C . THR A 1 85 ? -4.140 -2.174 -3.732 1.00 96.56 85 THR A C 1
ATOM 680 O O . THR A 1 85 ? -3.680 -3.275 -3.425 1.00 96.56 85 THR A O 1
ATOM 683 N N . LEU A 1 86 ? -4.783 -1.954 -4.877 1.00 96.75 86 LEU A N 1
ATOM 684 C CA . LEU A 1 86 ? -4.843 -2.921 -5.969 1.00 96.75 86 LEU A CA 1
ATOM 685 C C . LEU A 1 86 ? -3.731 -2.596 -6.961 1.00 96.75 86 LEU A C 1
ATOM 687 O O . LEU A 1 86 ? -3.710 -1.519 -7.557 1.00 96.75 86 LEU A O 1
ATOM 691 N N . LEU A 1 87 ? -2.806 -3.527 -7.138 1.00 96.62 87 LEU A N 1
ATOM 692 C CA . LEU A 1 87 ? -1.628 -3.353 -7.969 1.00 96.62 87 LEU A CA 1
ATOM 693 C C . LEU A 1 87 ? -1.690 -4.301 -9.164 1.00 96.62 87 LEU A C 1
ATOM 695 O O . LEU A 1 87 ? -1.657 -5.524 -9.016 1.00 96.62 87 LEU A O 1
ATOM 699 N N . ALA A 1 88 ? -1.741 -3.722 -10.358 1.00 95.56 88 ALA A N 1
ATOM 700 C CA . ALA A 1 88 ? -1.445 -4.429 -11.594 1.00 95.56 88 ALA A CA 1
ATOM 701 C C . ALA A 1 88 ? 0.036 -4.243 -11.924 1.00 95.56 88 ALA A C 1
ATOM 703 O O . ALA A 1 88 ? 0.562 -3.129 -11.869 1.00 95.56 88 ALA A O 1
ATOM 704 N N . THR A 1 89 ? 0.711 -5.324 -12.284 1.00 93.75 89 THR A N 1
ATOM 705 C CA . THR A 1 89 ? 2.105 -5.295 -12.726 1.00 93.75 89 THR A CA 1
ATOM 706 C C . THR A 1 89 ? 2.191 -5.862 -14.129 1.00 93.75 89 THR A C 1
ATOM 708 O O . THR A 1 89 ? 1.352 -6.668 -14.533 1.00 93.75 89 THR A O 1
ATOM 711 N N . ASP A 1 90 ? 3.220 -5.465 -14.862 1.00 92.25 90 ASP A N 1
ATOM 712 C CA . ASP A 1 90 ? 3.658 -6.238 -16.016 1.00 92.25 90 ASP A CA 1
ATOM 713 C C . ASP A 1 90 ? 4.289 -7.580 -15.579 1.00 92.25 90 ASP A C 1
ATOM 715 O O . ASP A 1 90 ? 4.210 -7.999 -14.419 1.00 92.25 90 ASP A O 1
ATOM 719 N N . GLU A 1 91 ? 4.919 -8.272 -16.527 1.00 91.56 91 GLU A N 1
ATOM 720 C CA . GLU A 1 91 ? 5.594 -9.553 -16.305 1.00 91.56 91 GLU A CA 1
ATOM 721 C C . GLU A 1 91 ? 7.050 -9.387 -15.805 1.00 91.56 91 GLU A C 1
ATOM 723 O O . GLU A 1 91 ? 7.839 -10.337 -15.836 1.00 91.56 91 GLU A O 1
ATOM 728 N N . VAL A 1 92 ? 7.452 -8.190 -15.350 1.00 94.88 92 VAL A N 1
ATOM 729 C CA . VAL A 1 92 ? 8.798 -7.927 -14.818 1.00 94.88 92 VAL A CA 1
ATOM 730 C C . VAL A 1 92 ? 8.795 -8.072 -13.293 1.00 94.88 92 VAL A C 1
ATOM 732 O O . VAL A 1 92 ? 8.166 -7.313 -12.550 1.00 94.88 92 VAL A O 1
ATOM 735 N N . LEU A 1 93 ? 9.552 -9.059 -12.805 1.00 95.62 93 LEU A N 1
ATOM 736 C CA . LEU A 1 93 ? 9.754 -9.284 -11.375 1.00 95.62 93 LEU A CA 1
ATOM 737 C C . LEU A 1 93 ? 10.463 -8.083 -10.731 1.00 95.62 93 LEU A C 1
ATOM 739 O O . LEU A 1 93 ? 11.453 -7.595 -11.268 1.00 95.62 93 LEU A O 1
ATOM 743 N N . GLY A 1 94 ? 10.001 -7.653 -9.556 1.00 96.19 94 GLY A N 1
ATOM 744 C CA . GLY A 1 94 ? 10.672 -6.580 -8.814 1.00 96.19 94 GLY A CA 1
ATOM 745 C C . GLY A 1 94 ? 10.061 -6.250 -7.456 1.00 96.19 94 GLY A C 1
ATOM 746 O O . GLY A 1 94 ? 10.779 -5.825 -6.555 1.00 96.19 94 GLY A O 1
ATOM 747 N N . LEU A 1 95 ? 8.758 -6.481 -7.269 1.00 97.88 95 LEU A N 1
ATOM 748 C CA . LEU A 1 95 ? 8.100 -6.276 -5.977 1.00 97.88 95 LEU A CA 1
ATOM 749 C C . LEU A 1 95 ? 8.574 -7.316 -4.954 1.00 97.88 95 LEU A C 1
ATOM 751 O O . LEU A 1 95 ? 8.533 -8.520 -5.218 1.00 97.88 95 LEU A O 1
ATOM 755 N N . GLN A 1 96 ? 8.959 -6.840 -3.773 1.00 97.94 96 GLN A N 1
ATOM 756 C CA . GLN A 1 96 ? 9.171 -7.658 -2.587 1.00 97.94 96 GLN A CA 1
ATOM 757 C C . GLN A 1 96 ? 8.271 -7.205 -1.442 1.00 97.94 96 GLN A C 1
ATOM 759 O O . GLN A 1 96 ? 8.068 -6.007 -1.251 1.00 97.94 96 GLN A O 1
ATOM 764 N N . ILE A 1 97 ? 7.802 -8.161 -0.644 1.00 97.88 97 ILE A N 1
ATOM 765 C CA . ILE A 1 97 ? 7.058 -7.925 0.596 1.00 97.88 97 ILE A CA 1
ATOM 766 C C . ILE A 1 97 ? 7.810 -8.502 1.794 1.00 97.88 97 ILE A C 1
ATOM 768 O O . ILE A 1 97 ? 8.586 -9.449 1.659 1.00 97.88 97 ILE A O 1
ATOM 772 N N . CYS A 1 98 ? 7.550 -7.954 2.975 1.00 97.12 98 CYS A N 1
ATOM 773 C CA . CYS A 1 98 ? 7.982 -8.511 4.246 1.00 97.12 98 CYS A CA 1
ATOM 774 C C . CYS A 1 98 ? 6.752 -9.015 5.011 1.00 97.12 98 CYS A C 1
ATOM 776 O O . CYS A 1 98 ? 5.930 -8.215 5.459 1.00 97.12 98 CYS A O 1
ATOM 778 N N . LYS A 1 99 ? 6.608 -10.344 5.136 1.00 89.12 99 LYS A N 1
ATOM 779 C CA . LYS A 1 99 ? 5.435 -10.968 5.782 1.00 89.12 99 LYS A CA 1
ATOM 780 C C . LYS A 1 99 ? 5.291 -10.575 7.248 1.00 89.12 99 LYS A C 1
ATOM 782 O O . LYS A 1 99 ? 4.177 -10.381 7.723 1.00 89.12 99 LYS A O 1
ATOM 787 N N . ASP A 1 100 ? 6.416 -10.453 7.946 1.00 92.00 100 ASP A N 1
ATOM 788 C CA . ASP A 1 100 ? 6.458 -9.942 9.309 1.00 92.00 100 ASP A CA 1
ATOM 789 C C . ASP A 1 100 ? 7.341 -8.699 9.375 1.00 92.00 100 ASP A C 1
ATOM 791 O O . ASP A 1 100 ? 8.560 -8.778 9.539 1.00 92.00 100 ASP A O 1
ATOM 795 N N . LYS A 1 101 ? 6.703 -7.533 9.233 1.00 91.31 101 LYS A N 1
ATOM 796 C CA . LYS A 1 101 ? 7.377 -6.229 9.247 1.00 91.31 101 LYS A CA 1
ATOM 797 C C . LYS A 1 101 ? 8.116 -5.937 10.560 1.00 91.31 101 LYS A C 1
ATOM 799 O O . LYS A 1 101 ? 9.029 -5.110 10.560 1.00 91.31 101 LYS A O 1
ATOM 804 N N . ASP A 1 102 ? 7.736 -6.614 11.647 1.00 92.19 102 ASP A N 1
ATOM 805 C CA . ASP A 1 102 ? 8.283 -6.421 12.993 1.00 92.19 102 ASP A CA 1
ATOM 806 C C . ASP A 1 102 ? 9.469 -7.367 13.286 1.00 92.19 102 ASP A C 1
ATOM 808 O O . ASP A 1 102 ? 10.180 -7.188 14.282 1.00 92.19 102 ASP A O 1
ATOM 812 N N . ALA A 1 103 ? 9.709 -8.361 12.418 1.00 93.44 103 ALA A N 1
ATOM 813 C CA . ALA A 1 103 ? 10.771 -9.346 12.583 1.00 93.44 103 ALA A CA 1
ATOM 814 C C . ALA A 1 103 ? 12.172 -8.721 12.500 1.00 93.44 103 ALA A C 1
ATOM 816 O O . ALA A 1 103 ? 12.432 -7.773 11.753 1.00 93.44 103 ALA A O 1
ATOM 817 N N . LYS A 1 104 ? 13.111 -9.300 13.256 1.00 94.12 104 LYS A N 1
ATOM 818 C CA . LYS A 1 104 ? 14.527 -8.918 13.255 1.00 94.12 104 LYS A CA 1
ATOM 819 C C . LYS A 1 104 ? 15.394 -10.177 13.089 1.00 94.12 104 LYS A C 1
ATOM 821 O O . LYS A 1 104 ? 15.512 -10.931 14.053 1.00 94.12 104 LYS A O 1
ATOM 826 N N . PRO A 1 105 ? 16.007 -10.413 11.912 1.00 92.69 105 PRO A N 1
ATOM 827 C CA . PRO A 1 105 ? 15.961 -9.575 10.709 1.00 92.69 105 PRO A CA 1
ATOM 828 C C . PRO A 1 105 ? 14.622 -9.676 9.958 1.00 92.69 105 PRO A C 1
ATOM 830 O O . PRO A 1 105 ? 13.944 -10.699 10.008 1.00 92.69 105 PRO A O 1
ATOM 833 N N . GLN A 1 106 ? 14.274 -8.622 9.216 1.00 94.62 106 GLN A N 1
ATOM 834 C CA . GLN A 1 106 ? 13.170 -8.656 8.255 1.00 94.62 106 GLN A CA 1
ATOM 835 C C . GLN A 1 106 ? 13.505 -9.611 7.105 1.00 94.62 106 GLN A C 1
ATOM 837 O O . GLN A 1 106 ? 14.587 -9.528 6.515 1.00 94.62 106 GLN A O 1
ATOM 842 N N . ILE A 1 107 ? 12.561 -10.484 6.758 1.00 95.69 107 ILE A N 1
ATOM 843 C CA . ILE A 1 107 ? 12.684 -11.418 5.633 1.00 95.69 107 ILE A CA 1
ATOM 844 C C . ILE A 1 107 ? 11.864 -10.877 4.464 1.00 95.69 107 ILE A C 1
ATOM 846 O O . ILE A 1 107 ? 10.684 -10.564 4.624 1.00 95.69 107 ILE A O 1
ATOM 850 N N . TRP A 1 108 ? 12.503 -10.763 3.301 1.00 96.62 108 TRP A N 1
ATOM 851 C CA . TRP A 1 108 ? 11.910 -10.213 2.084 1.00 96.62 108 TRP A CA 1
ATOM 852 C C . TRP A 1 108 ? 11.639 -11.318 1.072 1.00 96.62 108 TRP A C 1
ATOM 854 O O . TRP A 1 108 ? 12.534 -12.095 0.743 1.00 96.62 108 TRP A O 1
ATOM 864 N N . GLU A 1 109 ? 10.422 -11.348 0.541 1.00 97.38 109 GLU A N 1
ATOM 865 C CA . GLU A 1 109 ? 9.980 -12.335 -0.439 1.00 97.38 109 GLU A CA 1
ATOM 866 C C . GLU A 1 109 ? 9.513 -11.643 -1.713 1.00 97.38 109 GLU A C 1
ATOM 868 O O . GLU A 1 109 ? 8.794 -10.647 -1.659 1.00 97.38 109 GLU A O 1
ATOM 873 N N . TYR A 1 110 ? 9.915 -12.173 -2.867 1.00 97.44 110 TYR A N 1
ATOM 874 C CA . TYR A 1 110 ? 9.427 -11.688 -4.152 1.00 97.44 110 TYR A CA 1
ATOM 875 C C . TYR A 1 110 ? 7.969 -12.077 -4.372 1.00 97.44 110 TYR A C 1
ATOM 877 O O . TYR A 1 110 ? 7.573 -13.211 -4.104 1.00 97.44 110 TYR A O 1
ATOM 885 N N . VAL A 1 111 ? 7.203 -11.154 -4.948 1.00 96.94 111 VAL A N 1
ATOM 886 C CA . VAL A 1 111 ? 5.858 -11.438 -5.449 1.00 96.94 111 VAL A CA 1
ATOM 887 C C . VAL A 1 111 ? 5.956 -11.669 -6.958 1.00 96.94 111 VAL A C 1
ATOM 889 O O . VAL A 1 111 ? 6.238 -10.716 -7.692 1.00 96.94 111 VAL A O 1
ATOM 892 N N . PRO A 1 112 ? 5.787 -12.913 -7.444 1.00 94.19 112 PRO A N 1
ATOM 893 C CA . PRO A 1 112 ? 5.855 -13.189 -8.869 1.00 94.19 112 PRO A CA 1
ATOM 894 C C . PRO A 1 112 ? 4.678 -12.523 -9.595 1.00 94.19 112 PRO A C 1
ATOM 896 O O . PRO A 1 112 ? 3.551 -12.566 -9.091 1.00 94.19 112 PRO A O 1
ATOM 899 N N . PRO A 1 113 ? 4.907 -11.921 -10.774 1.00 90.44 113 PRO A N 1
ATOM 900 C CA . PRO A 1 113 ? 3.815 -11.392 -11.573 1.00 90.44 113 PRO A CA 1
ATOM 901 C C . PRO A 1 113 ? 2.909 -12.541 -12.026 1.00 90.44 113 PRO A C 1
ATOM 903 O O . PRO A 1 113 ? 3.383 -13.577 -12.495 1.00 90.44 113 PRO A O 1
ATOM 906 N N . LEU A 1 114 ? 1.598 -12.350 -11.890 1.00 93.12 114 LEU A N 1
ATOM 907 C CA . LEU A 1 114 ? 0.591 -13.314 -12.318 1.00 93.12 114 LEU A CA 1
ATOM 908 C C . LEU A 1 114 ? -0.368 -12.640 -13.296 1.00 93.12 114 LEU A C 1
ATOM 910 O O . LEU A 1 114 ? -1.139 -11.750 -12.934 1.00 93.12 114 LEU A O 1
ATOM 914 N N . LYS A 1 115 ? -0.318 -13.078 -14.554 1.00 89.00 115 LYS A N 1
ATOM 915 C CA . LYS A 1 115 ? -1.144 -12.522 -15.625 1.00 89.00 115 LYS A CA 1
ATOM 916 C C . LYS A 1 115 ? -2.632 -12.648 -15.292 1.00 89.00 115 LYS A C 1
ATOM 918 O O . LYS A 1 115 ? -3.117 -13.728 -14.972 1.00 89.00 115 LYS A O 1
ATOM 923 N N . GLY A 1 116 ? -3.356 -11.535 -15.410 1.00 88.56 116 GLY A N 1
ATOM 924 C CA . GLY A 1 116 ? -4.795 -11.470 -15.140 1.00 88.56 116 GLY A CA 1
ATOM 925 C C . GLY A 1 116 ? -5.170 -11.346 -13.660 1.00 88.56 116 GLY A C 1
ATOM 926 O O . GLY A 1 116 ? -6.358 -11.247 -13.364 1.00 88.56 116 GLY A O 1
ATOM 927 N N . ALA A 1 117 ? -4.194 -11.311 -12.750 1.00 93.44 117 ALA A N 1
ATOM 928 C CA . ALA A 1 117 ? -4.422 -11.092 -11.328 1.00 93.44 117 ALA A CA 1
ATOM 929 C C . ALA A 1 117 ? -4.019 -9.676 -10.898 1.00 93.44 117 ALA A C 1
ATOM 931 O O . ALA A 1 117 ? -3.215 -9.005 -11.547 1.00 93.44 117 ALA A O 1
ATOM 932 N N . PHE A 1 118 ? -4.567 -9.251 -9.762 1.00 95.12 118 PHE A N 1
ATOM 933 C CA . PHE A 1 118 ? -4.092 -8.088 -9.024 1.00 95.12 118 PHE A CA 1
ATOM 934 C C . PHE A 1 118 ? -3.372 -8.552 -7.767 1.00 95.12 118 PHE A C 1
ATOM 936 O O . PHE A 1 118 ? -3.808 -9.491 -7.098 1.00 95.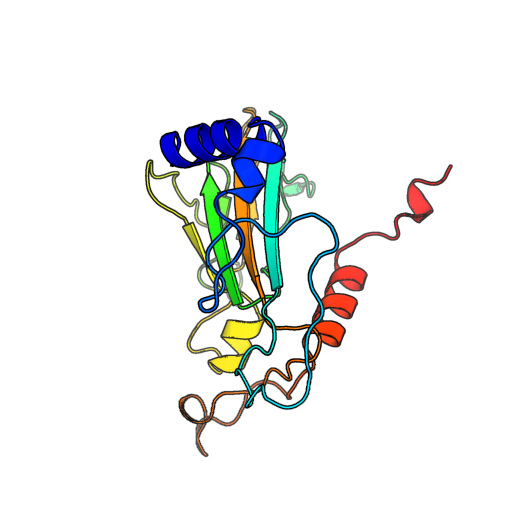12 118 PHE A O 1
ATOM 943 N N . ILE A 1 119 ? -2.298 -7.852 -7.429 1.00 96.19 119 ILE A N 1
ATOM 944 C CA . ILE A 1 119 ? -1.688 -7.933 -6.107 1.00 96.19 119 ILE A CA 1
ATOM 945 C C . ILE A 1 119 ? -2.476 -6.988 -5.197 1.00 96.19 119 ILE A C 1
ATOM 947 O O . ILE A 1 119 ? -2.798 -5.871 -5.599 1.00 96.19 119 ILE A O 1
ATOM 951 N N . VAL A 1 120 ? -2.808 -7.436 -3.987 1.00 96.50 120 VAL A N 1
ATOM 952 C CA . VAL A 1 120 ? -3.563 -6.645 -3.009 1.00 96.50 120 VAL A CA 1
ATOM 953 C C . VAL A 1 120 ? -2.670 -6.377 -1.805 1.00 96.50 120 VAL A C 1
ATOM 955 O O . VAL A 1 120 ? -2.386 -7.296 -1.039 1.00 96.50 120 VAL A O 1
ATOM 958 N N . ASN A 1 121 ? -2.237 -5.127 -1.639 1.00 96.31 121 ASN A N 1
ATOM 959 C CA . ASN A 1 121 ? -1.547 -4.691 -0.427 1.00 96.31 121 ASN A CA 1
ATOM 960 C C . ASN A 1 121 ? -2.559 -4.127 0.569 1.00 96.31 121 ASN A C 1
ATOM 962 O O . ASN A 1 121 ? -3.527 -3.463 0.189 1.00 96.31 121 ASN A O 1
ATOM 966 N N . LEU A 1 122 ? -2.308 -4.372 1.851 1.00 95.69 122 LEU A N 1
ATOM 967 C CA . LEU A 1 122 ? -3.079 -3.795 2.948 1.00 95.69 122 LEU A CA 1
ATOM 968 C C . LEU A 1 122 ? -2.347 -2.562 3.474 1.00 95.69 122 LEU A C 1
ATOM 970 O O . LEU A 1 122 ? -1.127 -2.602 3.631 1.00 95.69 122 LEU A O 1
ATOM 974 N N . GLY A 1 123 ? -3.086 -1.490 3.737 1.00 96.06 123 GLY A N 1
ATOM 975 C CA . GLY A 1 123 ? -2.537 -0.220 4.195 1.00 96.06 123 GLY A CA 1
ATOM 976 C C . GLY A 1 123 ? -2.689 0.022 5.697 1.00 96.06 123 GLY A C 1
ATOM 977 O O . GLY A 1 123 ? -3.333 -0.731 6.438 1.00 96.06 123 GLY A O 1
ATOM 978 N N . ASP A 1 124 ? -2.090 1.119 6.148 1.00 96.50 124 ASP A N 1
ATOM 979 C CA . ASP A 1 124 ? -2.006 1.495 7.555 1.00 96.50 124 ASP A CA 1
ATOM 980 C C . ASP A 1 124 ? -3.376 1.756 8.195 1.00 96.50 124 ASP A C 1
ATOM 982 O O . ASP A 1 124 ? -3.574 1.438 9.373 1.00 96.50 124 ASP A O 1
ATOM 986 N N . MET A 1 125 ? -4.336 2.328 7.457 1.00 95.44 125 MET A N 1
ATOM 987 C CA . MET A 1 125 ? -5.667 2.594 8.014 1.00 95.44 125 MET A CA 1
ATOM 988 C C . MET A 1 125 ? -6.431 1.294 8.271 1.00 95.44 125 MET A C 1
ATOM 990 O O . MET A 1 125 ? -7.137 1.197 9.276 1.00 95.44 125 MET A O 1
ATOM 994 N N . LEU A 1 126 ? -6.239 0.262 7.440 1.00 92.50 126 LEU A N 1
ATOM 995 C CA . LEU A 1 126 ? -6.880 -1.036 7.656 1.00 92.50 126 LEU A CA 1
ATOM 996 C C . LEU A 1 126 ? -6.272 -1.758 8.866 1.00 92.50 126 LEU A C 1
ATOM 998 O O . LEU A 1 126 ? -6.995 -2.380 9.649 1.00 92.50 126 LEU A O 1
ATOM 1002 N N . GLU A 1 127 ? -4.959 -1.633 9.070 1.00 95.81 127 GLU A N 1
ATOM 1003 C CA . GLU A 1 127 ? -4.299 -2.140 10.279 1.00 95.81 127 GLU A CA 1
ATOM 1004 C C . GLU A 1 127 ? -4.847 -1.478 11.549 1.00 95.81 127 GLU A C 1
ATOM 1006 O O . GLU A 1 127 ? -5.130 -2.165 12.535 1.00 95.81 127 GLU A O 1
ATOM 1011 N N . ARG A 1 128 ? -5.061 -0.157 11.514 1.00 95.69 128 ARG A N 1
ATOM 1012 C CA . ARG A 1 128 ? -5.628 0.600 12.639 1.00 95.69 128 ARG A CA 1
ATOM 1013 C C . ARG A 1 128 ? -7.077 0.218 12.926 1.00 95.69 128 ARG A C 1
ATOM 1015 O O . ARG A 1 128 ? -7.409 -0.056 14.078 1.00 95.69 128 ARG A O 1
ATOM 1022 N N . TRP A 1 129 ? -7.921 0.153 11.897 1.00 87.44 129 TRP A N 1
ATOM 1023 C CA . TRP A 1 129 ? -9.321 -0.260 12.035 1.00 87.44 129 TRP A CA 1
ATOM 1024 C C . TRP A 1 129 ? -9.464 -1.666 12.598 1.00 87.44 129 TRP A C 1
ATOM 1026 O O . TRP A 1 129 ? -10.255 -1.893 13.513 1.00 87.44 129 TRP A O 1
ATOM 1036 N N . SER A 1 130 ? -8.670 -2.597 12.074 1.00 86.56 130 SER A N 1
ATOM 1037 C CA . SER A 1 130 ? -8.744 -4.011 12.434 1.00 86.56 130 SER A CA 1
ATOM 1038 C C . SER A 1 130 ? -7.972 -4.372 13.705 1.00 86.56 130 SER A C 1
ATOM 1040 O O . SER A 1 130 ? -7.894 -5.546 14.057 1.00 86.56 130 SER A O 1
ATOM 1042 N N . ASN A 1 131 ? -7.387 -3.392 14.401 1.00 93.38 131 ASN A N 1
ATOM 1043 C CA . ASN A 1 131 ? -6.582 -3.610 15.605 1.00 93.38 131 ASN A CA 1
ATOM 1044 C C . ASN A 1 131 ? -5.421 -4.611 15.398 1.00 93.38 131 ASN A C 1
ATOM 1046 O O . ASN A 1 131 ? -5.128 -5.459 16.255 1.00 93.38 131 ASN A O 1
ATOM 1050 N N . CYS A 1 132 ? -4.768 -4.520 14.237 1.00 93.75 132 CYS A N 1
ATOM 1051 C CA . CYS A 1 132 ? -3.726 -5.428 13.746 1.00 93.75 132 CYS A CA 1
ATOM 1052 C C . CYS A 1 132 ? -4.169 -6.875 13.456 1.00 93.75 132 CYS A C 1
ATOM 1054 O O . CYS A 1 132 ? -3.304 -7.750 13.401 1.00 93.75 132 CYS A O 1
ATOM 1056 N N . ILE A 1 133 ? -5.467 -7.161 13.277 1.00 87.38 133 ILE A N 1
ATOM 1057 C CA . ILE A 1 133 ? -5.898 -8.447 12.686 1.00 87.38 133 ILE A CA 1
ATOM 1058 C C . ILE A 1 133 ? -5.365 -8.539 11.254 1.00 87.38 133 ILE A C 1
ATOM 1060 O O . ILE A 1 133 ? -4.778 -9.546 10.865 1.00 87.38 133 ILE A O 1
ATOM 1064 N N . PHE A 1 134 ? -5.515 -7.452 10.498 1.00 89.88 134 PHE A N 1
ATOM 1065 C CA . PHE A 1 134 ? -4.824 -7.253 9.237 1.00 89.88 134 PHE A CA 1
ATOM 1066 C C . PHE A 1 134 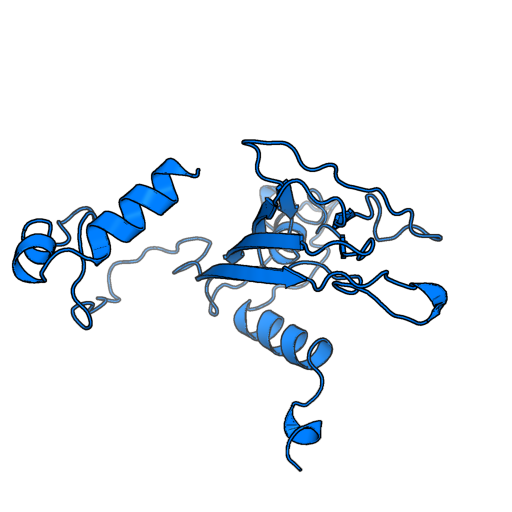? -3.595 -6.387 9.488 1.00 89.88 134 PHE A C 1
ATOM 1068 O O . PHE A 1 134 ? -3.693 -5.346 10.135 1.00 89.88 134 PHE A O 1
ATOM 1075 N N . LYS A 1 135 ? -2.434 -6.819 8.995 1.00 92.94 135 LYS A N 1
ATOM 1076 C CA . LYS A 1 135 ? -1.203 -6.029 9.062 1.00 92.94 135 LYS A CA 1
ATOM 1077 C C . LYS A 1 135 ? -0.963 -5.324 7.730 1.00 92.94 135 LYS A C 1
ATOM 1079 O O . LYS A 1 135 ? -1.066 -5.933 6.666 1.00 92.94 135 LYS A O 1
ATOM 1084 N N . SER A 1 136 ? -0.615 -4.049 7.817 1.00 96.31 136 SER A N 1
ATOM 1085 C CA . SER A 1 136 ? -0.145 -3.217 6.723 1.00 96.31 136 SER A CA 1
ATOM 1086 C C . SER A 1 136 ? 1.088 -3.856 6.088 1.00 96.31 136 SER A C 1
ATOM 1088 O O . SER A 1 136 ? 2.014 -4.298 6.779 1.00 96.31 136 SER A O 1
ATOM 1090 N N . THR A 1 137 ? 1.066 -3.966 4.764 1.00 97.12 137 THR A N 1
ATOM 1091 C CA . THR A 1 137 ? 2.041 -4.736 3.994 1.00 97.12 137 THR A CA 1
ATOM 1092 C C . THR A 1 137 ? 3.296 -3.900 3.776 1.00 97.12 137 THR A C 1
ATOM 1094 O O . THR A 1 137 ? 3.307 -2.986 2.951 1.00 97.12 137 THR A O 1
ATOM 1097 N N . LEU A 1 138 ? 4.373 -4.219 4.499 1.00 97.19 138 LEU A N 1
ATOM 1098 C CA . LEU A 1 138 ? 5.685 -3.625 4.248 1.00 97.19 138 LEU A CA 1
ATOM 1099 C C . LEU A 1 138 ? 6.239 -4.182 2.933 1.00 97.19 138 LEU A C 1
ATOM 1101 O O . LEU A 1 138 ? 6.388 -5.397 2.784 1.00 97.19 138 LEU A O 1
ATOM 1105 N N . HIS A 1 139 ? 6.554 -3.306 1.986 1.00 97.56 139 HIS A N 1
ATOM 1106 C CA . HIS A 1 139 ? 6.970 -3.699 0.646 1.00 97.56 139 HIS A CA 1
ATOM 1107 C C . HIS A 1 139 ? 8.023 -2.753 0.057 1.00 97.56 139 HIS A C 1
ATOM 1109 O O . HIS A 1 139 ? 8.220 -1.636 0.530 1.00 97.56 139 HIS A O 1
ATOM 1115 N N . ARG A 1 140 ? 8.752 -3.230 -0.956 1.00 96.19 140 ARG A N 1
ATOM 1116 C CA . ARG A 1 140 ? 9.785 -2.484 -1.697 1.00 96.19 140 ARG A CA 1
ATOM 1117 C C . ARG A 1 140 ? 9.875 -2.975 -3.139 1.00 96.19 140 ARG A C 1
ATOM 1119 O O . ARG A 1 140 ? 9.393 -4.064 -3.447 1.00 96.19 140 ARG A O 1
ATOM 1126 N N . VAL A 1 141 ? 10.538 -2.222 -4.013 1.00 96.25 141 VAL A N 1
ATOM 1127 C CA . VAL A 1 141 ? 10.783 -2.630 -5.407 1.00 96.25 141 VAL A CA 1
ATOM 1128 C C . VAL A 1 141 ? 12.278 -2.635 -5.707 1.00 96.25 141 VAL A C 1
ATOM 1130 O O . VAL A 1 141 ? 12.969 -1.640 -5.483 1.00 96.25 141 VAL A O 1
ATOM 1133 N N . LEU A 1 142 ? 12.765 -3.755 -6.244 1.00 96.38 142 LEU A N 1
ATOM 1134 C CA . LEU A 1 142 ? 14.125 -3.921 -6.754 1.00 96.38 142 LEU A CA 1
ATOM 1135 C C . LEU A 1 142 ? 14.111 -3.984 -8.282 1.00 96.38 142 LEU A C 1
ATOM 1137 O O . LEU A 1 142 ? 13.371 -4.771 -8.870 1.00 96.38 142 LEU A O 1
ATOM 1141 N N . GLY A 1 143 ? 14.949 -3.163 -8.907 1.00 94.62 143 GLY A N 1
ATOM 1142 C CA . GLY A 1 143 ? 15.243 -3.219 -10.332 1.00 94.62 143 GLY A CA 1
ATOM 1143 C C . GLY A 1 143 ? 16.216 -4.354 -10.647 1.00 94.62 143 GLY A C 1
ATOM 1144 O O . GLY A 1 143 ? 17.152 -4.619 -9.887 1.00 94.62 143 GLY A O 1
ATOM 1145 N N . ASN A 1 144 ? 15.984 -5.031 -11.769 1.00 93.56 144 ASN A N 1
ATOM 1146 C CA . ASN A 1 144 ? 16.749 -6.194 -12.228 1.00 93.56 144 ASN A CA 1
ATOM 1147 C C . ASN A 1 144 ? 17.443 -5.954 -13.584 1.00 93.56 144 ASN A C 1
ATOM 1149 O O . ASN A 1 144 ? 17.769 -6.912 -14.283 1.00 93.56 144 ASN A O 1
ATOM 1153 N N . GLY A 1 145 ? 17.622 -4.688 -13.974 1.00 94.31 145 GLY A N 1
ATOM 1154 C CA . GLY A 1 145 ? 18.191 -4.314 -15.272 1.00 94.31 145 GLY A CA 1
ATOM 1155 C C . GLY A 1 145 ? 17.179 -4.251 -16.425 1.00 94.31 145 GLY A C 1
ATOM 1156 O O . GLY A 1 145 ? 17.556 -3.944 -17.551 1.00 94.31 145 GLY A O 1
ATOM 1157 N N . ARG A 1 146 ? 15.894 -4.535 -16.174 1.00 96.25 146 ARG A N 1
ATOM 1158 C CA . ARG A 1 146 ? 14.800 -4.360 -17.142 1.00 96.25 146 ARG A CA 1
ATOM 1159 C C . ARG A 1 146 ? 13.861 -3.255 -16.694 1.00 96.25 146 ARG A C 1
ATOM 1161 O O . ARG A 1 146 ? 13.608 -3.113 -15.499 1.00 96.25 146 ARG A O 1
ATOM 1168 N N . GLU A 1 147 ? 13.315 -2.524 -17.660 1.00 96.19 147 GLU A N 1
ATOM 1169 C CA . GLU A 1 147 ? 12.198 -1.623 -17.388 1.00 96.19 147 GLU A CA 1
ATOM 1170 C C . GLU A 1 147 ? 11.025 -2.405 -16.802 1.00 96.19 147 GLU A C 1
ATOM 1172 O O . GLU A 1 147 ? 10.779 -3.556 -17.182 1.00 96.19 147 GLU A O 1
ATOM 1177 N N . ARG A 1 148 ? 10.313 -1.768 -15.875 1.00 95.31 148 ARG A N 1
ATOM 1178 C CA . ARG A 1 148 ? 9.135 -2.331 -15.222 1.00 95.31 148 ARG A CA 1
ATOM 1179 C C . ARG A 1 148 ? 8.032 -1.292 -15.143 1.00 95.31 148 ARG A C 1
ATOM 1181 O O . ARG A 1 148 ? 8.275 -0.140 -14.786 1.00 95.31 148 ARG A O 1
ATOM 1188 N N . TYR A 1 149 ? 6.805 -1.734 -15.370 1.00 95.12 149 TYR A N 1
ATOM 1189 C CA . TYR A 1 149 ? 5.604 -0.917 -15.309 1.00 95.12 149 TYR A CA 1
ATOM 1190 C C . TYR A 1 149 ? 4.618 -1.494 -14.293 1.00 95.12 149 TYR A C 1
ATOM 1192 O O . TYR A 1 149 ? 4.418 -2.708 -14.185 1.00 95.12 149 TYR A O 1
ATOM 1200 N N . SER A 1 150 ? 3.971 -0.615 -13.533 1.00 95.12 150 SER A N 1
ATOM 1201 C CA . SER A 1 150 ? 2.867 -1.020 -12.666 1.00 95.12 150 SER A CA 1
ATOM 1202 C C . SER A 1 150 ? 1.825 0.073 -12.506 1.00 95.12 150 SER A C 1
ATOM 1204 O O . SER A 1 150 ? 2.123 1.258 -12.618 1.00 95.12 150 SER A O 1
ATOM 1206 N N . ILE A 1 151 ? 0.593 -0.333 -12.224 1.00 95.50 151 ILE A N 1
ATOM 1207 C CA . ILE A 1 151 ? -0.539 0.557 -11.991 1.00 95.50 151 ILE A CA 1
ATOM 1208 C C . ILE A 1 151 ? -1.071 0.262 -10.596 1.00 95.50 151 ILE A C 1
ATOM 1210 O O . ILE A 1 151 ? -1.535 -0.848 -10.337 1.00 95.50 151 ILE A O 1
ATOM 1214 N N . ALA A 1 152 ? -0.990 1.248 -9.709 1.00 94.25 152 ALA A N 1
ATOM 1215 C CA . ALA A 1 152 ? -1.471 1.153 -8.340 1.00 94.25 152 ALA A CA 1
ATOM 1216 C C . ALA A 1 152 ? -2.764 1.958 -8.187 1.00 94.25 152 ALA A C 1
ATOM 1218 O O . ALA A 1 152 ? -2.797 3.150 -8.497 1.00 94.25 152 ALA A O 1
ATOM 1219 N N . TYR A 1 153 ? -3.821 1.303 -7.721 1.00 94.12 153 TYR A N 1
ATOM 1220 C CA . TYR A 1 153 ? -5.091 1.920 -7.362 1.00 94.12 153 TYR A CA 1
ATOM 1221 C C . TYR A 1 153 ? -5.250 1.888 -5.843 1.00 94.12 153 TYR A C 1
ATOM 1223 O O . TYR A 1 153 ? -5.374 0.812 -5.256 1.00 94.12 153 TYR A O 1
ATOM 1231 N N . PHE A 1 154 ? -5.219 3.062 -5.223 1.00 91.69 154 PHE A N 1
ATOM 1232 C CA . PHE A 1 154 ? -5.290 3.249 -3.779 1.00 91.69 154 PHE A CA 1
ATOM 1233 C C . PHE A 1 154 ? -6.725 3.557 -3.372 1.00 91.69 154 PHE A C 1
ATOM 1235 O O . PHE A 1 154 ? -7.342 4.473 -3.919 1.00 91.69 154 PHE A O 1
ATOM 1242 N N . VAL A 1 155 ? -7.230 2.800 -2.402 1.00 90.19 155 VAL A N 1
ATOM 1243 C CA . VAL A 1 155 ? -8.495 3.066 -1.720 1.00 90.19 155 VAL A CA 1
ATOM 1244 C C . VAL A 1 155 ? -8.177 3.661 -0.359 1.00 90.19 155 VAL A C 1
ATOM 1246 O O . VAL A 1 155 ? -7.555 3.011 0.490 1.00 90.19 155 VAL A O 1
ATOM 1249 N N . GLU A 1 156 ? -8.612 4.896 -0.149 1.00 89.31 156 GLU A N 1
ATOM 1250 C CA . GLU A 1 156 ? -8.302 5.668 1.046 1.00 89.31 156 GLU A CA 1
ATOM 1251 C C . GLU A 1 156 ? -9.580 6.248 1.678 1.00 89.31 156 GLU A C 1
ATOM 1253 O O . GLU A 1 156 ? -10.567 6.486 0.974 1.00 89.31 156 GLU A O 1
ATOM 1258 N N . PRO A 1 157 ? -9.597 6.490 2.999 1.00 85.62 157 PRO A N 1
ATOM 1259 C CA . PRO A 1 157 ? -10.680 7.242 3.626 1.00 85.62 157 PRO A CA 1
ATOM 1260 C C . PRO A 1 157 ? -10.722 8.696 3.129 1.00 85.62 157 PRO A C 1
ATOM 1262 O O . PRO A 1 157 ? -9.728 9.216 2.622 1.00 85.62 157 PRO A O 1
ATOM 1265 N N . SER A 1 158 ? -11.843 9.388 3.340 1.00 86.00 158 SER A N 1
ATOM 1266 C CA . SER A 1 158 ? -11.891 10.848 3.189 1.00 86.00 158 SER A CA 1
ATOM 1267 C C . SER A 1 158 ? -10.898 11.532 4.137 1.00 86.00 158 SER A C 1
ATOM 1269 O O . SER A 1 158 ? -10.579 11.014 5.212 1.00 86.00 158 SER A O 1
ATOM 1271 N N . HIS A 1 159 ? -10.432 12.735 3.789 1.00 84.75 159 HIS A N 1
ATOM 1272 C CA . HIS A 1 159 ? -9.539 13.515 4.657 1.00 84.75 159 HIS A CA 1
ATOM 1273 C C . HIS A 1 159 ? -10.134 13.779 6.048 1.00 84.75 159 HIS A C 1
ATOM 1275 O O . HIS A 1 159 ? -9.383 13.887 7.026 1.00 84.75 159 HIS A O 1
ATOM 1281 N N . ASP A 1 160 ? -11.461 13.869 6.137 1.00 85.19 160 ASP A N 1
ATOM 1282 C CA . ASP A 1 160 ? -12.180 14.141 7.375 1.00 85.19 160 ASP A CA 1
ATOM 1283 C C . ASP A 1 160 ? -12.522 12.895 8.195 1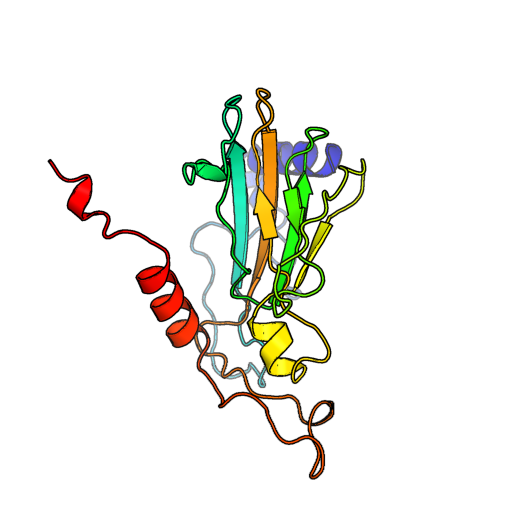.00 85.19 160 ASP A C 1
ATOM 1285 O O . ASP A 1 160 ? -12.861 13.021 9.373 1.00 85.19 160 ASP A O 1
ATOM 1289 N N . CYS A 1 161 ? -12.347 11.700 7.625 1.00 84.50 161 CYS A N 1
ATOM 1290 C CA . CYS A 1 161 ? -12.572 10.442 8.320 1.00 84.50 161 CYS A CA 1
ATOM 1291 C C . CYS A 1 161 ? -11.677 10.328 9.565 1.00 84.50 161 CYS A C 1
ATOM 1293 O O . CYS A 1 161 ? -10.447 10.454 9.497 1.00 84.50 161 CYS A O 1
ATOM 1295 N N . VAL A 1 162 ? -12.302 10.048 10.711 1.00 88.81 162 VAL A N 1
ATOM 1296 C CA . VAL A 1 162 ? -11.608 9.651 11.937 1.00 88.81 162 VAL A CA 1
ATOM 1297 C C . VAL A 1 162 ? -11.459 8.134 11.930 1.00 88.81 162 VAL A C 1
ATOM 1299 O O . VAL A 1 162 ? -12.424 7.385 12.053 1.00 88.81 162 VAL A O 1
ATOM 1302 N N . VAL A 1 163 ? -10.221 7.676 11.791 1.00 88.12 163 VAL A N 1
ATOM 1303 C CA . VAL A 1 163 ? -9.859 6.263 11.802 1.00 88.12 163 VAL A CA 1
ATOM 1304 C C . VAL A 1 163 ? -9.590 5.835 13.239 1.00 88.12 163 VAL A C 1
ATOM 1306 O O . VAL A 1 163 ? -8.605 6.247 13.855 1.00 88.12 163 VAL A O 1
ATOM 1309 N N . GLU A 1 164 ? -10.457 4.977 13.769 1.00 88.44 164 GLU A N 1
ATOM 1310 C CA . GLU A 1 164 ? -10.336 4.383 15.099 1.00 88.44 164 GLU A CA 1
ATOM 1311 C C . GLU A 1 164 ? -10.669 2.888 15.091 1.00 88.44 164 GLU A C 1
ATOM 1313 O O . GLU A 1 164 ? -11.359 2.391 14.205 1.00 88.44 164 GLU A O 1
ATOM 1318 N N . CYS A 1 165 ? -10.179 2.148 16.087 1.00 85.44 165 CYS A N 1
ATOM 1319 C CA . CYS A 1 165 ? -10.399 0.706 16.168 1.00 85.44 165 CYS A CA 1
ATOM 1320 C C . CYS A 1 165 ? -11.896 0.351 16.143 1.00 85.44 165 CYS A C 1
ATOM 1322 O O . CYS A 1 165 ? -12.660 0.778 17.024 1.00 85.44 165 CYS A O 1
ATOM 1324 N N . LEU A 1 166 ? -12.275 -0.515 15.197 1.00 78.94 166 LEU A N 1
ATOM 1325 C CA . LEU A 1 166 ? -13.649 -0.975 15.023 1.00 78.94 166 LEU A CA 1
ATOM 1326 C C . LEU A 1 166 ? -14.145 -1.706 16.282 1.00 78.94 166 LEU A C 1
ATOM 1328 O O . LEU A 1 166 ? -13.367 -2.436 16.906 1.00 78.94 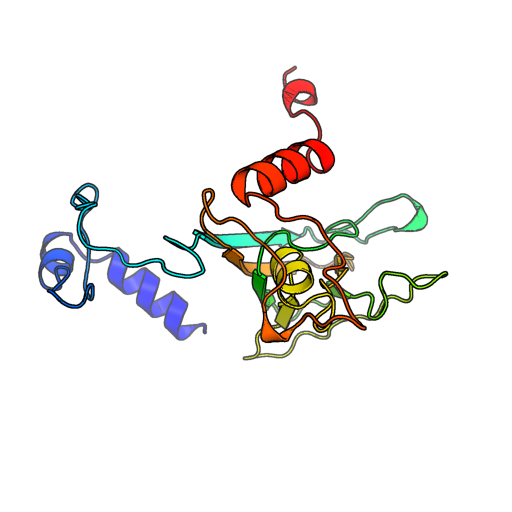166 LEU A O 1
ATOM 1332 N N . PRO A 1 167 ? -15.434 -1.569 16.654 1.00 74.38 167 PRO A N 1
ATOM 1333 C CA . PRO A 1 167 ? -16.003 -2.234 17.828 1.00 74.38 167 PRO A CA 1
ATOM 1334 C C . PRO A 1 167 ? -15.798 -3.750 17.848 1.00 74.38 167 PRO A C 1
ATOM 1336 O O . PRO A 1 167 ? -15.487 -4.311 18.891 1.00 74.38 167 PRO A O 1
ATOM 1339 N N . THR A 1 168 ? -15.887 -4.407 16.690 1.00 75.75 168 THR A N 1
ATOM 1340 C CA . THR A 1 168 ? -15.695 -5.859 16.540 1.00 75.75 168 THR A CA 1
ATOM 1341 C C . THR A 1 168 ? -14.235 -6.306 16.644 1.00 75.75 168 THR A C 1
ATOM 1343 O O . THR A 1 168 ? -13.966 -7.503 16.703 1.00 75.75 168 THR A O 1
ATOM 1346 N N . CYS A 1 169 ? -13.284 -5.370 16.653 1.00 75.50 169 CYS A N 1
ATOM 1347 C CA . CYS A 1 169 ? -11.845 -5.642 16.700 1.00 75.50 169 CYS A CA 1
ATOM 1348 C C . CYS A 1 169 ? -11.215 -5.288 18.060 1.00 75.50 169 CYS A C 1
ATOM 1350 O O . CYS A 1 169 ? -10.003 -5.442 18.239 1.00 75.50 169 CYS A O 1
ATOM 1352 N N . LYS A 1 170 ? -12.024 -4.844 19.033 1.00 81.50 170 LYS A N 1
ATOM 1353 C CA . LYS A 1 170 ? -11.598 -4.535 20.404 1.00 81.50 170 LYS A CA 1
ATOM 1354 C C . LYS A 1 170 ? -12.442 -5.260 21.447 1.00 81.50 170 LYS A C 1
ATOM 1356 O O . LYS A 1 170 ? -13.595 -5.602 21.217 1.00 81.50 170 LYS A O 1
ATOM 1361 N N . SER A 1 171 ? -11.851 -5.488 22.611 1.00 85.12 171 SER A N 1
ATOM 1362 C CA . SER A 1 171 ? -12.518 -5.994 23.814 1.00 85.12 171 SER A CA 1
ATOM 1363 C C . SER A 1 171 ? -11.742 -5.542 25.051 1.00 85.12 171 SER A C 1
ATOM 1365 O O . SER A 1 171 ? -10.660 -4.974 24.923 1.00 85.12 171 SER A O 1
ATOM 1367 N N . GLU A 1 172 ? -12.236 -5.833 26.255 1.00 93.62 172 GLU A N 1
ATOM 1368 C CA . GLU A 1 172 ? -11.490 -5.551 27.494 1.00 93.62 172 GLU A CA 1
ATOM 1369 C C . GLU A 1 172 ? -10.110 -6.229 27.520 1.00 93.62 172 GLU A C 1
ATOM 1371 O O . GLU A 1 172 ? -9.142 -5.661 28.016 1.00 93.62 172 GLU A O 1
ATOM 1376 N N . LYS A 1 173 ? -9.998 -7.431 26.937 1.00 95.94 173 LYS A N 1
ATOM 1377 C CA . LYS A 1 173 ? -8.738 -8.189 26.855 1.00 95.94 173 LYS A CA 1
ATOM 1378 C C . LYS A 1 173 ? -7.863 -7.793 25.660 1.00 95.94 173 LYS A C 1
ATOM 1380 O O . LYS A 1 173 ? -6.694 -8.160 25.623 1.00 95.94 173 LYS A O 1
ATOM 1385 N N . ASN A 1 174 ? -8.421 -7.082 24.681 1.00 91.31 174 ASN A N 1
ATOM 1386 C CA . ASN A 1 174 ? -7.717 -6.581 23.500 1.00 91.31 174 ASN A CA 1
ATOM 1387 C C . ASN A 1 174 ? -8.159 -5.132 23.226 1.00 91.31 174 ASN A C 1
ATOM 1389 O O . ASN A 1 174 ? -8.955 -4.902 22.307 1.00 91.31 174 ASN A O 1
ATOM 1393 N N . PRO A 1 175 ? -7.713 -4.160 24.044 1.00 96.25 175 PRO A N 1
ATOM 1394 C CA . PRO A 1 175 ? -8.070 -2.760 23.848 1.00 96.25 175 PRO A CA 1
ATOM 1395 C C . PRO A 1 175 ? -7.499 -2.218 22.521 1.00 96.25 175 PRO A C 1
ATOM 1397 O O . PRO A 1 175 ? -6.632 -2.853 21.909 1.00 96.25 175 PRO A O 1
ATOM 1400 N N . PRO A 1 176 ? -7.968 -1.051 22.041 1.00 94.94 176 PRO A N 1
ATOM 1401 C CA . PRO A 1 176 ? -7.389 -0.392 20.871 1.00 94.94 176 PRO A CA 1
ATOM 1402 C C . PRO A 1 176 ? -5.875 -0.196 21.011 1.00 94.94 176 PRO A C 1
ATOM 1404 O O . PRO A 1 176 ? -5.409 0.417 21.970 1.00 94.94 176 PRO A O 1
ATOM 1407 N N . LYS A 1 177 ? -5.107 -0.684 20.033 1.00 96.88 177 LYS A N 1
ATOM 1408 C CA . LYS A 1 177 ? -3.637 -0.555 19.998 1.00 96.88 177 LYS A CA 1
ATOM 1409 C C . LYS A 1 177 ? -3.158 0.811 19.509 1.00 96.88 177 LYS A C 1
ATOM 1411 O O . LYS A 1 177 ? -1.991 1.152 19.682 1.00 96.88 177 LYS A O 1
ATOM 1416 N N . PHE A 1 178 ? -4.048 1.585 18.895 1.00 96.25 178 PHE A N 1
ATOM 1417 C CA . PHE A 1 178 ? -3.756 2.907 18.357 1.00 96.25 178 PHE A CA 1
ATOM 1418 C C . PHE A 1 178 ? -4.801 3.916 18.837 1.00 96.25 178 PHE A C 1
ATOM 1420 O O . PHE A 1 178 ? -5.984 3.567 18.907 1.00 96.25 178 PHE A O 1
ATOM 1427 N N . PRO A 1 179 ? -4.403 5.170 19.114 1.00 96.75 179 PRO A N 1
ATOM 1428 C CA . PRO A 1 179 ? -5.365 6.244 19.312 1.00 96.75 179 PRO A CA 1
ATOM 1429 C C . PRO A 1 179 ? -6.106 6.561 17.996 1.00 96.75 179 PRO A C 1
ATOM 1431 O O . PRO A 1 179 ? -5.527 6.365 16.916 1.00 96.75 179 PRO A O 1
ATOM 1434 N N . PRO A 1 180 ? -7.350 7.079 18.069 1.00 94.56 180 PRO A N 1
ATOM 1435 C CA . PRO A 1 180 ? -8.055 7.629 16.913 1.00 94.56 180 PRO A CA 1
ATOM 1436 C C . PRO A 1 180 ? -7.215 8.675 16.173 1.00 94.56 180 PRO A C 1
ATOM 1438 O O . PRO A 1 180 ? -6.497 9.459 16.799 1.00 94.56 180 PRO A O 1
ATOM 1441 N N . VAL A 1 181 ? -7.307 8.708 14.843 1.00 94.94 181 VAL A N 1
ATOM 1442 C CA . VAL A 1 181 ? -6.572 9.673 14.016 1.00 94.94 181 VAL A CA 1
ATOM 1443 C C . VAL A 1 181 ? -7.422 10.172 12.852 1.00 94.94 181 VAL A C 1
ATOM 1445 O O . VAL A 1 181 ? -8.078 9.388 12.179 1.00 94.94 181 VAL A O 1
ATOM 1448 N N . LYS A 1 182 ? -7.387 11.479 12.580 1.00 93.06 182 LYS A N 1
ATOM 1449 C CA . LYS A 1 182 ? -7.981 12.052 11.365 1.00 93.06 182 LYS A CA 1
ATOM 1450 C C . LYS A 1 182 ? -7.108 11.708 10.154 1.00 93.06 182 LYS A C 1
ATOM 1452 O O . LYS A 1 182 ? -5.908 12.009 10.173 1.00 93.06 182 LYS A O 1
ATOM 1457 N N . TYR A 1 183 ? -7.677 11.104 9.109 1.00 90.94 183 TYR A N 1
ATOM 1458 C CA . TYR A 1 183 ? -6.897 10.586 7.979 1.00 90.94 183 TYR A CA 1
ATOM 1459 C C . TYR A 1 183 ? -6.083 11.680 7.275 1.00 90.94 183 TYR A C 1
ATOM 1461 O O . TYR A 1 183 ? -4.888 11.502 7.049 1.00 90.94 183 TYR A O 1
ATOM 1469 N N . GLY A 1 184 ? -6.666 12.858 7.031 1.00 88.38 184 GLY A N 1
ATOM 1470 C CA . GLY A 1 184 ? -5.946 13.970 6.406 1.00 88.38 184 GLY A CA 1
ATOM 1471 C C . GLY A 1 184 ? -4.724 14.440 7.206 1.00 88.38 184 GLY A C 1
ATOM 1472 O O . GLY A 1 184 ? -3.689 14.771 6.620 1.00 88.38 184 GLY A O 1
ATOM 1473 N N . SER A 1 185 ? -4.802 14.412 8.541 1.00 91.56 185 SER A N 1
ATOM 1474 C CA . SER A 1 185 ? -3.671 14.723 9.424 1.00 91.56 185 SER A CA 1
ATOM 1475 C C . SER A 1 185 ? -2.587 13.647 9.347 1.00 91.56 185 SER A C 1
ATOM 1477 O O . SER A 1 185 ? -1.406 13.979 9.242 1.00 91.56 185 SER A O 1
ATOM 1479 N N . TYR A 1 186 ? -2.984 12.369 9.346 1.00 91.00 186 TYR A N 1
ATOM 1480 C CA . TYR A 1 186 ? -2.065 11.241 9.179 1.00 91.00 186 TYR A CA 1
ATOM 1481 C C . TYR A 1 186 ? -1.324 11.316 7.842 1.00 91.00 186 TYR A C 1
ATOM 1483 O O . TYR A 1 186 ? -0.096 11.266 7.808 1.00 91.00 186 TYR A O 1
ATOM 1491 N N . LEU A 1 187 ? -2.069 11.501 6.751 1.00 87.25 187 LEU A N 1
ATOM 1492 C CA . LEU A 1 187 ? -1.542 11.581 5.396 1.00 87.25 187 LEU A CA 1
ATOM 1493 C C . LEU A 1 187 ? -0.538 12.732 5.256 1.00 87.25 187 LEU A C 1
ATOM 1495 O O . LEU A 1 187 ? 0.574 12.532 4.771 1.00 87.25 187 LEU A O 1
ATOM 1499 N N . SER A 1 188 ? -0.893 13.919 5.758 1.00 85.06 188 SER A N 1
ATOM 1500 C CA . SER A 1 188 ? -0.014 15.096 5.741 1.00 85.06 188 SER A CA 1
ATOM 1501 C C . SER A 1 188 ? 1.290 14.862 6.502 1.00 85.06 188 SER A C 1
ATOM 1503 O O . SER A 1 188 ? 2.351 15.290 6.049 1.00 85.06 188 SER A O 1
ATOM 1505 N N . GLN A 1 189 ? 1.229 14.179 7.650 1.00 85.19 189 GLN A N 1
ATOM 1506 C CA . GLN A 1 189 ? 2.426 13.822 8.408 1.00 85.19 189 GLN A CA 1
ATOM 1507 C C . GLN A 1 189 ? 3.296 12.836 7.623 1.00 85.19 189 GLN A C 1
ATOM 1509 O O . GLN A 1 189 ? 4.490 13.067 7.465 1.00 85.19 189 GLN A O 1
ATOM 1514 N N . ARG A 1 190 ? 2.695 11.788 7.047 1.00 84.25 190 ARG A N 1
ATOM 1515 C CA . ARG A 1 190 ? 3.435 10.797 6.256 1.00 84.25 190 ARG A CA 1
ATOM 1516 C C . ARG A 1 190 ? 4.111 11.397 5.033 1.00 84.25 190 ARG A C 1
ATOM 1518 O O . ARG A 1 190 ? 5.252 11.041 4.759 1.00 84.25 190 ARG A O 1
ATOM 1525 N N . TYR A 1 191 ? 3.468 12.327 4.329 1.00 75.69 191 TYR A N 1
ATOM 1526 C CA . TYR A 1 191 ? 4.109 13.035 3.218 1.00 75.69 191 TYR A CA 1
ATOM 1527 C C . TYR A 1 191 ? 5.340 13.825 3.673 1.00 75.69 191 TYR A C 1
ATOM 1529 O O . TYR A 1 191 ? 6.374 13.735 3.019 1.00 75.69 191 TYR A O 1
ATOM 1537 N N . LYS A 1 192 ? 5.266 14.524 4.814 1.00 74.19 192 LYS A N 1
ATOM 1538 C CA . LYS A 1 192 ? 6.419 15.241 5.389 1.00 74.19 192 LYS A CA 1
ATOM 1539 C C . LYS A 1 192 ? 7.556 14.302 5.795 1.00 74.19 192 LYS A C 1
ATOM 1541 O O . LYS A 1 192 ? 8.714 14.658 5.629 1.00 74.19 192 LYS A O 1
ATOM 1546 N N . ASP A 1 193 ? 7.225 13.118 6.306 1.00 73.38 193 ASP A N 1
ATOM 1547 C CA . ASP A 1 193 ? 8.220 12.131 6.740 1.00 73.38 193 ASP A CA 1
ATOM 1548 C C . ASP A 1 193 ? 8.901 11.418 5.556 1.00 73.38 193 ASP A C 1
ATOM 1550 O O . ASP A 1 193 ? 10.035 10.959 5.677 1.00 73.38 193 ASP A O 1
ATOM 1554 N N . THR A 1 194 ? 8.197 11.273 4.426 1.00 63.97 194 THR A N 1
ATOM 1555 C CA . THR A 1 194 ? 8.631 10.427 3.295 1.00 63.97 194 THR A CA 1
ATOM 1556 C C . THR A 1 194 ? 9.153 11.198 2.092 1.00 63.97 194 THR A C 1
ATOM 1558 O O . THR A 1 194 ? 9.942 10.646 1.327 1.00 63.97 194 THR A O 1
ATOM 1561 N N . HIS A 1 195 ? 8.733 12.447 1.896 1.00 58.22 195 HIS A N 1
ATOM 1562 C CA . HIS A 1 195 ? 9.178 13.259 0.769 1.00 58.22 195 HIS A CA 1
ATOM 1563 C C . HIS A 1 195 ? 10.247 14.236 1.246 1.00 58.22 195 HIS A C 1
ATOM 1565 O O . HIS A 1 195 ? 10.025 15.022 2.165 1.00 58.22 195 HIS A O 1
ATOM 1571 N N . ALA A 1 196 ? 11.411 14.191 0.598 1.00 49.69 196 ALA A N 1
ATOM 1572 C CA . ALA A 1 196 ? 12.418 15.226 0.758 1.00 49.69 196 ALA A CA 1
ATOM 1573 C C . ALA A 1 196 ? 11.811 16.584 0.376 1.00 49.69 196 ALA A C 1
ATOM 1575 O O . ALA A 1 196 ? 11.037 16.669 -0.581 1.00 49.69 196 ALA A O 1
ATOM 1576 N N . ASP A 1 197 ? 12.157 17.636 1.120 1.00 44.84 197 ASP A N 1
ATOM 1577 C CA . ASP A 1 197 ? 11.757 18.998 0.779 1.00 44.84 197 ASP A CA 1
ATOM 1578 C C . ASP A 1 197 ? 12.164 19.286 -0.674 1.00 44.84 197 ASP A C 1
ATOM 1580 O O . ASP A 1 197 ? 13.338 19.275 -1.032 1.00 44.84 197 ASP A O 1
ATOM 1584 N N . LEU A 1 198 ? 11.190 19.507 -1.556 1.00 42.03 198 LEU A N 1
ATOM 1585 C CA . LEU A 1 198 ? 11.454 19.741 -2.977 1.00 42.03 198 LEU A CA 1
ATOM 1586 C C . LEU A 1 198 ? 12.205 2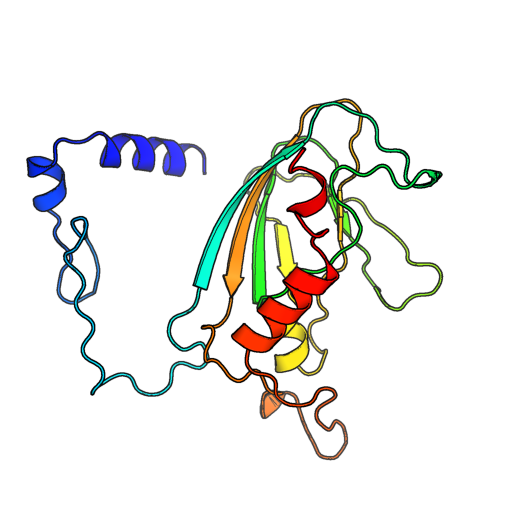1.065 -3.217 1.00 42.03 198 LEU A C 1
ATOM 1588 O O . LEU A 1 198 ? 12.631 21.331 -4.342 1.00 42.03 198 LEU A O 1
ATOM 1592 N N . SER A 1 199 ? 12.415 21.878 -2.172 1.00 44.69 199 SER A N 1
ATOM 1593 C CA . SER A 1 199 ? 13.307 23.042 -2.193 1.00 44.69 199 SER A CA 1
ATOM 1594 C C . SER A 1 199 ? 14.738 22.707 -2.636 1.00 44.69 199 SER A C 1
ATOM 1596 O O . SER A 1 199 ? 15.402 23.563 -3.216 1.00 44.69 199 SER A O 1
ATOM 1598 N N . ILE A 1 200 ? 15.188 21.457 -2.473 1.00 40.47 200 ILE A N 1
ATOM 1599 C CA . ILE A 1 200 ? 16.547 21.022 -2.835 1.00 40.47 200 ILE A CA 1
ATOM 1600 C C . ILE A 1 200 ? 16.766 21.012 -4.365 1.00 40.47 200 ILE A C 1
ATOM 1602 O O . ILE A 1 200 ? 17.899 21.128 -4.830 1.00 40.47 200 ILE A O 1
ATOM 1606 N N . TYR A 1 201 ? 15.689 20.921 -5.155 1.00 39.06 201 TYR A N 1
ATOM 1607 C CA . TYR A 1 201 ? 15.730 20.932 -6.625 1.00 39.06 201 TYR A CA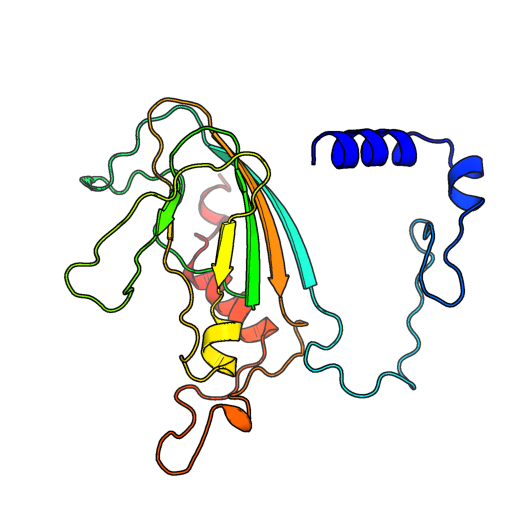 1
ATOM 1608 C C . TYR A 1 201 ? 15.433 22.308 -7.239 1.00 39.06 201 TYR A C 1
ATOM 1610 O O . TYR A 1 201 ? 15.473 22.453 -8.460 1.00 39.06 201 TYR A O 1
ATOM 1618 N N . LYS A 1 202 ? 15.159 23.332 -6.419 1.00 35.28 202 LYS A N 1
ATOM 1619 C CA . LYS A 1 202 ? 15.099 24.726 -6.874 1.00 35.28 202 LYS A CA 1
ATOM 1620 C C . LYS A 1 202 ? 16.504 25.335 -6.808 1.00 35.28 202 LYS A C 1
ATOM 1622 O O . LYS A 1 202 ? 16.844 26.008 -5.837 1.00 35.28 202 LYS A O 1
ATOM 1627 N N . LYS A 1 203 ? 17.319 25.083 -7.831 1.00 41.25 203 LYS A N 1
ATOM 1628 C CA . LYS A 1 203 ? 18.497 25.898 -8.158 1.00 41.25 203 LYS A CA 1
ATOM 1629 C C . LYS A 1 203 ? 18.307 26.538 -9.519 1.00 41.25 203 LYS A C 1
ATOM 1631 O O . LYS A 1 203 ? 17.812 25.826 -10.418 1.00 41.25 203 LYS A O 1
#

Foldseek 3Di:
DVVVVVVVVVLVPDDPVVQCVFDQDPVRDGDDPPPRDDDDPPDDDDDLQVPKDKDKDKDKFALDFADVVVPGFSWDWDFAAFAKKWKAWDQDWWKWWFPDPPDVVTDIDTDGHDPPGTDMFGGDLNCQQLLNPPDTITMGTGRDSDMIIMMMIDIHGDQQNWRHHHPVNDDPVRHRPDDIDRSVVSVVVVCVVPDDDCVVVVD

pLDDT: mean 80.9, std 17.98, range [35.28, 97.94]

Organism: NCBI:txid2935761

Sequence (203 aa):
MDEVFTQSKRFFNLPLNEKIKVLRNEKHRGYTPLHDELLDPDTQVHEILGEPIATLRLLHYEGQTSDPSKGIYGAGAHSDFGLITLLATDEVLGLQICKDKDAKPQIWEYVPPLKGAFIVNLGDMLERWSNCIFKSTLHRVLGNGRERYSIAYFVEPSHDCVVECLPTCKSEKNPPKFPPVKYGSYLSQRYKDTHADLSIYKK